Protein 4LSW (pdb70)

Secondary structure (DSSP, 8-state):
----EEEE-S---HHHHHHHHHHSEEEEGGG-S-HHHHHHHHGGG--EEEEETTT-B-HHHHHT-TT--EEEEESS--TTB-HHHHHHHT-EEE---STTHHHHHHHHHHHHHHHHTTHHHHHHHHHHTHHHHT-PPPP----TTSEEEEE--SHHHHHHHHHHHTTT-EEEEE-SS--TT-TTSEEESSHHHHHHT-SEEEE--SSPPPGGG-B-HHHHHHH-TT-EEEE-S-GGGB-HHHHHHHHHHTSS-EEEES--TTTTS--THHHH-TTEEE--S-TT--HHHHHHHHHHHHHHHHHHHHTPPPSSEEE---

Solvent-accessible surface area: 15545 Å² total; per-residue (Å²): 202,112,75,19,40,0,0,0,23,2,83,18,48,64,101,0,19,118,48,1,49,77,49,11,52,22,30,71,17,71,113,32,149,70,123,71,46,43,23,88,114,17,1,100,146,0,85,0,0,0,0,67,15,135,87,0,2,57,85,66,4,0,92,32,2,86,83,15,58,0,0,0,0,15,11,66,40,58,127,42,3,45,48,61,0,0,100,114,106,19,3,38,0,1,9,0,24,83,52,25,15,28,37,8,0,72,31,0,9,48,3,0,45,17,39,7,136,11,90,103,28,36,86,80,49,53,188,63,31,95,168,102,91,121,28,145,49,78,162,91,119,141,6,111,29,44,95,0,0,0,0,4,0,31,158,39,0,52,33,0,0,131,64,0,44,70,69,109,15,106,14,15,3,0,23,108,42,89,58,113,90,5,112,132,42,86,50,21,107,35,0,58,50,1,0,149,61,6,17,4,0,0,0,7,17,89,65,86,22,45,120,102,6,74,0,18,126,98,6,1,66,26,8,6,96,123,2,12,0,0,2,10,16,97,12,76,6,10,68,27,109,14,1,11,38,0,6,71,96,38,56,0,21,13,0,0,4,0,10,10,87,56,64,120,130,40,36,88,96,2,152,115,26,131,22,23,10,57,38,108,92,69,6,17,37,53,120,144,6,77,97,34,10,0,78,20,1,36,48,0,0,80,11,32,40,77,73,57,119,28,90,28,60,45,3,122,122,139

Nearest PDB structures (foldseek):
  4lsw-assembly1_A  TM=1.003E+00  e=2.405E-68  Ketogulonicigenium vulgare Y25
  5v6q-assembly2_C  TM=9.012E-01  e=2.333E-33  Sinorhizobium meliloti 1021
  3ddn-assembly1_A  TM=8.414E-01  e=1.172E-25  Mycobacterium tuberculosis
  3ddn-assembly1_B  TM=8.441E-01  e=1.464E-24  Mycobacterium tuberculosis
  7dkm-assembly1_A  TM=8.225E-01  e=1.143E-23  Homo sapiens

Sequence (318 aa):
MTKPEILQLGPYPAWDQEPLDAAFTVHRLFEADDRAAMLANVGDRIRAIATRGELGASRALIEACPNLELISVYGVGYDAVDLAACRERGIQVTNTPDVLTGDVADLGVAMMLAQSRGIIGAETWARSGKWAAEGLYPLKRRVFGRRAGVLGLGRIGFEVARRLAGFDMQISYSDIAPKSYAPDWTFVEDAVTLARDVDFLFVTLAASAATRHIVGRDVIEALGPEGMLINISRASNIDEEALIAALADGRLGSAALDVFEGEPNFDPRFRDLPNVLLQPHHASGTIETRKAMGQLLRDNLTAHFAGSPLLTPVVLEH

Foldseek 3Di:
DAAQEAEEEDDAPPVLVVVNVVRHNYHYCVPDPDNVVVLVVCLQRHQEYEYELVQAADLVSCVSNLNYAEYEYLADHRVRHPVVSCQVRQHWYFAQPDLQQLLLLVVLVVLVVCLQQVVVVVCCCVVVPVCVVPHDDDGGHDDAQFEEEEEACDSNSVSNVVVNVVSVYQYEYEDCDDDPVPPRHHYDDALLVRLLRGQEYEYDHADADDPRRAAALSNQLSVFLRHEYEYLYEANSHDVVSVLVCLVVSSHNAYEYQYAVPPPPHDCSLVVGPHYHYHPNCSSPDPSSSSSSSVLSVVQVVCVVVVHDGDGIDGGRD

Radius of gyration: 22.63 Å; Cα contacts (8 Å, |Δi|>4): 625; chains: 1; bounding box: 40×44×70 Å

Structure (mmCIF, N/CA/C/O backbone):
data_4LSW
#
_entry.id   4LSW
#
_cell.length_a   111.202
_cell.length_b   52.333
_cell.length_c   65.647
_cell.angle_alpha   90.00
_cell.angle_beta   107.46
_cell.angle_gamma   90.00
#
_symmetry.space_group_name_H-M   'C 1 2 1'
#
loop_
_entity.id
_entity.type
_entity.pdbx_description
1 polymer 'D-2-hydroxyacid dehydrogensase protein'
2 water water
#
loop_
_atom_site.group_PDB
_atom_site.id
_atom_site.type_symbol
_atom_site.label_atom_id
_atom_site.label_alt_id
_atom_site.label_comp_id
_atom_site.label_asym_id
_atom_site.label_entity_id
_atom_site.label_seq_id
_atom_site.pdbx_PDB_ins_code
_atom_site.Cartn_x
_atom_site.Cartn_y
_atom_site.Cartn_z
_atom_site.occupancy
_atom_site.B_iso_or_equiv
_atom_site.auth_seq_id
_atom_site.auth_comp_id
_atom_site.auth_asym_id
_atom_site.auth_atom_id
_atom_site.pdbx_PDB_model_num
ATOM 1 N N . MET A 1 1 ? 46.737 48.333 -21.824 1.00 6.89 1 MET A N 1
ATOM 2 C CA . MET A 1 1 ? 46.892 48.170 -20.380 1.00 7.26 1 MET A CA 1
ATOM 3 C C . MET A 1 1 ? 45.718 48.852 -19.691 1.00 8.67 1 MET A C 1
ATOM 4 O O . MET A 1 1 ? 45.025 49.652 -20.308 1.00 11.12 1 MET A O 1
ATOM 9 N N . THR A 1 2 ? 45.489 48.532 -18.424 1.00 11.65 2 THR A N 1
ATOM 10 C CA . THR A 1 2 ? 44.335 49.084 -17.711 1.00 12.23 2 THR A CA 1
ATOM 11 C C . THR A 1 2 ? 44.701 49.579 -16.330 1.00 13.16 2 THR A C 1
ATOM 12 O O . THR A 1 2 ? 45.472 48.945 -15.613 1.00 15.64 2 THR A O 1
ATOM 16 N N . LYS A 1 3 ? 44.132 50.722 -15.974 1.00 11.98 3 LYS A N 1
ATOM 17 C CA . LYS A 1 3 ? 44.105 51.186 -14.601 1.00 13.91 3 LYS A CA 1
ATOM 18 C C . LYS A 1 3 ? 42.625 51.407 -14.324 1.00 13.32 3 LYS A C 1
ATOM 19 O O . LYS A 1 3 ? 42.078 52.453 -14.696 1.00 14.08 3 LYS A O 1
ATOM 25 N N . PRO A 1 4 ? 41.970 50.411 -13.699 1.00 12.91 4 PRO A N 1
ATOM 26 C CA . PRO A 1 4 ? 40.515 50.438 -13.505 1.00 12.46 4 PRO A CA 1
ATOM 27 C C . PRO A 1 4 ? 40.043 51.738 -12.872 1.00 14.03 4 PRO A C 1
ATOM 28 O O . PRO A 1 4 ? 40.734 52.330 -12.037 1.00 13.82 4 PRO A O 1
ATOM 32 N N . GLU A 1 5 ? 38.883 52.204 -13.306 1.00 14.88 5 GLU A N 1
ATOM 33 C CA . GLU A 1 5 ? 38.424 53.501 -12.859 1.00 15.07 5 GLU A CA 1
ATOM 34 C C . GLU A 1 5 ? 37.524 53.356 -11.653 1.00 12.41 5 GLU A C 1
ATOM 35 O O . GLU A 1 5 ? 36.571 52.566 -11.644 1.00 14.13 5 GLU A O 1
ATOM 41 N N . ILE A 1 6 ? 37.878 54.098 -10.610 1.00 11.52 6 ILE A N 1
ATOM 42 C CA . ILE A 1 6 ? 37.147 54.044 -9.355 1.00 10.65 6 ILE A CA 1
ATOM 43 C C . ILE A 1 6 ? 36.756 55.445 -8.886 1.00 9.56 6 ILE A C 1
ATOM 44 O O . ILE A 1 6 ? 37.376 56.443 -9.263 1.00 9.58 6 ILE A O 1
ATOM 49 N N . LEU A 1 7 ? 35.698 55.514 -8.090 1.00 8.72 7 LEU A N 1
ATOM 50 C CA . LEU A 1 7 ? 35.217 56.780 -7.562 1.00 8.55 7 LEU A CA 1
ATOM 51 C C . LEU A 1 7 ? 35.454 56.799 -6.056 1.00 8.17 7 LEU A C 1
ATOM 52 O O . LEU A 1 7 ? 34.970 55.923 -5.333 1.00 10.72 7 LEU A O 1
ATOM 57 N N . GLN A 1 8 ? 36.222 57.779 -5.591 1.00 9.67 8 GLN A N 1
ATOM 58 C CA . GLN A 1 8 ? 36.568 57.878 -4.172 1.00 9.40 8 GLN A CA 1
ATOM 59 C C . GLN A 1 8 ? 35.756 59.002 -3.530 1.00 10.53 8 GLN A C 1
ATOM 60 O O . GLN A 1 8 ? 35.776 60.138 -4.002 1.00 10.47 8 GLN A O 1
ATOM 66 N N . LEU A 1 9 ? 35.030 58.686 -2.460 1.00 9.91 9 LEU A N 1
ATOM 67 C CA . LEU A 1 9 ? 34.057 59.639 -1.921 1.00 11.60 9 LEU A CA 1
ATOM 68 C C . LEU A 1 9 ? 34.598 60.572 -0.834 1.00 12.40 9 LEU A C 1
ATOM 69 O O . LEU A 1 9 ? 34.038 61.644 -0.616 1.00 12.51 9 LEU A O 1
ATOM 74 N N . GLY A 1 10 ? 35.672 60.163 -0.166 1.00 10.06 10 GLY A N 1
ATOM 75 C CA . GLY A 1 10 ? 36.305 60.987 0.849 1.00 14.20 10 GLY A CA 1
ATOM 76 C C . GLY A 1 10 ? 37.796 60.724 0.915 1.00 13.57 10 GLY A C 1
ATOM 77 O O . GLY A 1 10 ? 38.271 59.709 0.420 1.00 11.21 10 GLY A O 1
ATOM 78 N N . PRO A 1 11 ? 38.552 61.646 1.523 1.00 16.37 11 PRO A N 1
ATOM 79 C CA . PRO A 1 11 ? 40.012 61.491 1.602 1.00 15.94 11 PRO A CA 1
ATOM 80 C C . PRO A 1 11 ? 40.476 60.290 2.429 1.00 16.81 11 PRO A C 1
ATOM 81 O O . PRO A 1 11 ? 39.779 59.857 3.352 1.00 20.22 11 PRO A O 1
ATOM 85 N N . TYR A 1 12 ? 41.650 59.761 2.087 1.00 15.19 12 TYR A N 1
ATOM 86 C CA . TYR A 1 12 ? 42.332 58.742 2.876 1.00 12.40 12 TYR A CA 1
ATOM 87 C C . TYR A 1 12 ? 43.730 59.252 3.198 1.00 16.26 12 TYR A C 1
ATOM 88 O O . TYR A 1 12 ? 44.220 60.163 2.536 1.00 16.04 12 TYR A O 1
ATOM 97 N N . PRO A 1 13 ? 44.394 58.647 4.197 1.00 15.00 13 PRO A N 1
ATOM 98 C CA . PRO A 1 13 ? 45.788 59.023 4.470 1.00 16.46 13 PRO A CA 1
ATOM 99 C C . PRO A 1 13 ? 46.661 58.793 3.248 1.00 14.77 13 PRO A C 1
ATOM 100 O O . PRO A 1 13 ? 46.333 57.936 2.432 1.00 14.04 13 PRO A O 1
ATOM 104 N N . ALA A 1 14 ? 47.756 59.543 3.139 1.00 17.61 14 ALA A N 1
ATOM 105 C CA . ALA A 1 14 ? 48.667 59.428 2.005 1.00 16.99 14 ALA A CA 1
ATOM 106 C C . ALA A 1 14 ? 49.183 58.009 1.760 1.00 16.46 14 ALA A C 1
ATOM 107 O O . ALA A 1 14 ? 49.424 57.622 0.613 1.00 19.06 14 ALA A O 1
ATOM 109 N N . TRP A 1 15 ? 49.358 57.226 2.825 1.00 14.19 15 TRP A N 1
ATOM 110 C CA . TRP A 1 15 ? 49.897 55.878 2.668 1.00 15.74 15 TRP A CA 1
ATOM 111 C C . TRP A 1 15 ? 48.919 54.915 1.971 1.00 13.37 15 TRP A C 1
ATOM 112 O O . TRP A 1 15 ? 49.309 53.832 1.516 1.00 15.76 15 TRP A O 1
ATOM 123 N N . ASP A 1 16 ? 47.654 55.328 1.878 1.00 13.92 16 ASP A N 1
ATOM 124 C CA . ASP A 1 16 ? 46.674 54.619 1.062 1.00 12.85 16 ASP A CA 1
ATOM 125 C C . ASP A 1 16 ? 46.465 55.314 -0.277 1.00 11.57 16 ASP A C 1
ATOM 126 O O . ASP A 1 16 ? 46.319 54.658 -1.310 1.00 12.73 16 ASP A O 1
ATOM 131 N N . GLN A 1 17 ? 46.439 56.639 -0.244 1.00 13.24 17 GLN A N 1
ATOM 132 C CA . GLN A 1 17 ? 46.171 57.410 -1.454 1.00 14.26 17 GLN A CA 1
ATOM 133 C C . GLN A 1 17 ? 47.214 57.147 -2.538 1.00 16.03 17 GLN A C 1
ATOM 134 O O . GLN A 1 17 ? 46.874 56.919 -3.705 1.00 14.24 17 GLN A O 1
ATOM 140 N N . GLU A 1 18 ? 48.484 57.154 -2.154 1.00 13.21 18 GLU A N 1
ATOM 141 C CA . GLU A 1 18 ? 49.542 56.920 -3.130 1.00 14.74 18 GLU A CA 1
ATOM 142 C C . GLU A 1 18 ? 49.407 55.576 -3.861 1.00 12.49 18 GLU A C 1
ATOM 143 O O . GLU A 1 18 ? 49.408 55.554 -5.090 1.00 14.61 18 GLU A O 1
ATOM 149 N N . PRO A 1 19 ? 49.258 54.449 -3.127 1.00 11.00 19 PRO A N 1
ATOM 150 C CA . PRO A 1 19 ? 49.135 53.200 -3.897 1.00 11.41 19 PRO A CA 1
ATOM 151 C C . PRO A 1 19 ? 47.805 53.052 -4.634 1.00 13.81 19 PRO A C 1
ATOM 152 O O . PRO A 1 19 ? 47.735 52.343 -5.643 1.00 14.83 19 PRO A O 1
ATOM 156 N N . LEU A 1 20 ? 46.763 53.704 -4.136 1.00 11.76 20 LEU A N 1
ATOM 157 C CA . LEU A 1 20 ? 45.495 53.729 -4.861 1.00 12.67 20 LEU A CA 1
ATOM 158 C C . LEU A 1 20 ? 45.654 54.429 -6.208 1.00 12.01 20 LEU A C 1
ATOM 159 O O . LEU A 1 20 ? 45.216 53.911 -7.241 1.00 12.30 20 LEU A O 1
ATOM 164 N N . ASP A 1 21 ? 46.283 55.604 -6.192 1.00 12.59 21 ASP A N 1
ATOM 165 C CA . ASP A 1 21 ? 46.478 56.382 -7.416 1.00 14.55 21 ASP A CA 1
ATOM 166 C C . ASP A 1 21 ? 47.433 55.704 -8.385 1.00 15.31 21 ASP A C 1
ATOM 167 O O . ASP A 1 21 ? 47.341 55.908 -9.592 1.00 15.77 21 ASP A O 1
ATOM 172 N N . ALA A 1 22 ? 48.332 54.880 -7.856 1.00 14.58 22 ALA A N 1
ATOM 173 C CA . ALA A 1 22 ? 49.295 54.164 -8.695 1.00 14.89 22 ALA A CA 1
ATOM 174 C C . ALA A 1 22 ? 48.660 53.009 -9.468 1.00 17.41 22 ALA A C 1
ATOM 175 O O . ALA A 1 22 ? 49.082 52.687 -10.583 1.00 19.94 22 ALA A O 1
ATOM 177 N N . ALA A 1 23 ? 47.659 52.375 -8.865 1.00 13.43 23 ALA A N 1
ATOM 178 C CA . ALA A 1 23 ? 47.024 51.209 -9.467 1.00 13.84 23 ALA A CA 1
ATOM 179 C C . ALA A 1 23 ? 45.752 51.541 -10.241 1.00 16.35 23 ALA A C 1
ATOM 180 O O . ALA A 1 23 ? 45.386 50.816 -11.167 1.00 14.91 23 ALA A O 1
ATOM 182 N N . PHE A 1 24 ? 45.066 52.609 -9.849 1.00 13.17 24 PHE A N 1
ATOM 183 C CA . PHE A 1 24 ? 43.747 52.895 -10.405 1.00 13.21 24 PHE A CA 1
ATOM 184 C C . PHE A 1 24 ? 43.665 54.295 -10.972 1.00 12.50 24 PHE A C 1
ATOM 185 O O . PHE A 1 24 ? 44.490 55.140 -10.649 1.00 12.88 24 PHE A O 1
ATOM 193 N N . THR A 1 25 ? 42.663 54.529 -11.817 1.00 11.95 25 THR A N 1
ATOM 194 C CA . THR A 1 25 ? 42.313 55.879 -12.237 1.00 14.57 25 THR A CA 1
ATOM 195 C C . THR A 1 25 ? 41.267 56.359 -11.244 1.00 11.76 25 THR A C 1
ATOM 196 O O . THR A 1 25 ? 40.103 55.977 -11.335 1.00 12.70 25 THR A O 1
ATOM 200 N N . VAL A 1 26 ? 41.700 57.166 -10.281 1.00 10.57 26 VAL A N 1
ATOM 201 C CA . VAL A 1 26 ? 40.849 57.530 -9.152 1.00 9.99 26 VAL A CA 1
ATOM 202 C C . VAL A 1 26 ? 40.239 58.904 -9.345 1.00 11.25 26 VAL A C 1
ATOM 203 O O . VAL A 1 26 ? 40.947 59.916 -9.430 1.00 14.62 26 VAL A O 1
ATOM 207 N N . HIS A 1 27 ? 38.912 58.930 -9.391 1.00 10.41 27 HIS A N 1
ATOM 208 C CA . HIS A 1 27 ? 38.170 60.177 -9.466 1.00 12.53 27 HIS A CA 1
ATOM 209 C C . HIS A 1 27 ? 37.730 60.577 -8.062 1.00 11.59 27 HIS A C 1
ATOM 210 O O . HIS A 1 27 ? 37.004 59.838 -7.398 1.00 11.51 27 HIS A O 1
ATOM 217 N N . ARG A 1 28 ? 38.185 61.745 -7.618 1.00 11.69 28 ARG A N 1
ATOM 218 C CA . ARG A 1 28 ? 37.907 62.222 -6.267 1.00 12.22 28 ARG A CA 1
ATOM 219 C C . ARG A 1 28 ? 36.665 63.090 -6.259 1.00 12.46 28 ARG A C 1
ATOM 220 O O . ARG A 1 28 ? 36.737 64.277 -6.563 1.00 12.47 28 ARG A O 1
ATOM 228 N N . LEU A 1 29 ? 35.529 62.503 -5.903 1.00 10.91 29 LEU A N 1
ATOM 229 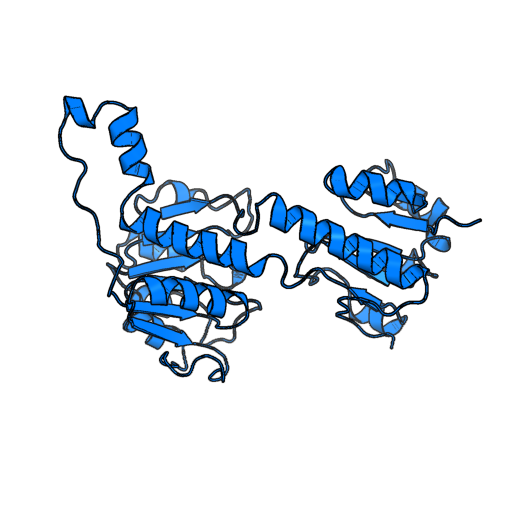C CA . LEU A 1 29 ? 34.274 63.236 -5.918 1.00 11.12 29 LEU A CA 1
ATOM 230 C C . LEU A 1 29 ? 34.311 64.369 -4.884 1.00 15.61 29 LEU A C 1
ATOM 231 O O . LEU A 1 29 ? 33.679 65.416 -5.064 1.00 15.99 29 LEU A O 1
ATOM 236 N N . PHE A 1 30 ? 35.095 64.167 -3.831 1.00 11.87 30 PHE A N 1
ATOM 237 C CA . PHE A 1 30 ? 35.190 65.129 -2.732 1.00 17.58 30 PHE A CA 1
ATOM 238 C C . PHE A 1 30 ? 36.073 66.333 -3.065 1.00 17.06 30 PHE A C 1
ATOM 239 O O . PHE A 1 30 ? 36.248 67.230 -2.235 1.00 19.86 30 PHE A O 1
ATOM 247 N N . GLU A 1 31 ? 36.636 66.348 -4.269 1.00 17.38 31 GLU A N 1
ATOM 248 C CA . GLU A 1 31 ? 37.438 67.478 -4.723 1.00 20.77 31 GLU A CA 1
ATOM 249 C C . GLU A 1 31 ? 36.783 68.176 -5.904 1.00 22.31 31 GLU A C 1
ATOM 250 O O . GLU A 1 31 ? 37.343 69.116 -6.465 1.00 23.98 31 GLU A O 1
ATOM 256 N N . ALA A 1 32 ? 35.603 67.704 -6.290 1.00 17.84 32 ALA A N 1
ATOM 257 C CA . ALA A 1 32 ? 34.917 68.238 -7.459 1.00 19.66 32 ALA A CA 1
ATOM 258 C C . ALA A 1 32 ? 34.190 69.541 -7.142 1.00 19.05 32 ALA A C 1
ATOM 259 O O . ALA A 1 32 ? 33.473 69.629 -6.149 1.00 19.83 32 ALA A O 1
ATOM 261 N N . ASP A 1 33 ? 34.367 70.539 -8.004 1.00 23.71 33 ASP A N 1
ATOM 262 C CA . ASP A 1 33 ? 33.665 71.806 -7.873 1.00 28.58 33 ASP A CA 1
ATOM 263 C C . ASP A 1 33 ? 32.171 71.597 -8.098 1.00 21.35 33 ASP A C 1
ATOM 264 O O . ASP A 1 33 ? 31.340 72.316 -7.546 1.00 23.79 33 ASP A O 1
ATOM 269 N N . ASP A 1 34 ? 31.838 70.611 -8.925 1.00 20.83 34 ASP A N 1
ATOM 270 C CA . ASP A 1 34 ? 30.455 70.368 -9.300 1.00 16.60 34 ASP A CA 1
ATOM 271 C C . ASP A 1 34 ? 30.205 68.874 -9.391 1.00 16.48 34 ASP A C 1
ATOM 272 O O . ASP A 1 34 ? 30.726 68.207 -10.287 1.00 16.63 34 ASP A O 1
ATOM 277 N N . ARG A 1 35 ? 29.403 68.364 -8.461 1.00 15.66 35 ARG A N 1
ATOM 278 C CA . ARG A 1 35 ? 29.154 66.933 -8.328 1.00 14.75 35 ARG A CA 1
ATOM 279 C C . ARG A 1 35 ? 28.567 66.325 -9.596 1.00 15.97 35 ARG A C 1
ATOM 280 O O . ARG A 1 35 ? 29.097 65.346 -10.127 1.00 14.30 35 ARG A O 1
ATOM 288 N N . ALA A 1 36 ? 27.475 66.914 -10.077 1.00 15.19 36 ALA A N 1
ATOM 289 C CA . ALA A 1 36 ? 26.787 66.410 -11.260 1.00 15.70 36 ALA A CA 1
ATOM 290 C C . ALA A 1 36 ? 27.701 66.377 -12.478 1.00 15.09 36 ALA A C 1
ATOM 291 O O . ALA A 1 36 ? 27.624 65.450 -13.286 1.00 16.48 36 ALA A O 1
ATOM 293 N N . ALA A 1 37 ? 28.561 67.380 -12.618 1.00 14.87 37 ALA A N 1
ATOM 294 C CA . ALA A 1 37 ? 29.466 67.421 -13.762 1.00 16.53 37 ALA A CA 1
ATOM 295 C C . ALA A 1 37 ? 30.429 66.241 -13.758 1.00 16.64 37 ALA A C 1
ATOM 296 O O . ALA A 1 37 ? 30.633 65.600 -14.792 1.00 15.95 37 ALA A O 1
ATOM 298 N N . MET A 1 38 ? 31.006 65.939 -12.597 1.00 13.35 38 MET A N 1
ATOM 299 C CA . MET A 1 38 ? 31.927 64.811 -12.517 1.00 11.22 38 MET A CA 1
ATOM 300 C C . MET A 1 38 ? 31.206 63.498 -12.783 1.00 11.50 38 MET A C 1
ATOM 301 O O . MET A 1 38 ? 31.712 62.655 -13.523 1.00 10.95 38 MET A O 1
ATOM 306 N N . LEU A 1 39 ? 30.020 63.336 -12.198 1.00 12.96 39 LEU A N 1
ATOM 307 C CA . LEU A 1 39 ? 29.243 62.122 -12.406 1.00 10.32 39 LEU A CA 1
ATOM 308 C C . LEU A 1 39 ? 28.827 61.958 -13.872 1.00 12.40 39 LEU A C 1
ATOM 309 O O . LEU A 1 39 ? 28.829 60.846 -14.399 1.00 12.64 39 LEU A O 1
ATOM 314 N N . ALA A 1 40 ? 28.474 63.055 -14.537 1.00 12.00 40 ALA A N 1
ATOM 315 C CA . ALA A 1 40 ? 28.158 62.977 -15.964 1.00 15.28 40 ALA A CA 1
ATOM 316 C C . ALA A 1 40 ? 29.387 62.541 -16.756 1.00 14.36 40 ALA A C 1
ATOM 317 O O . ALA A 1 40 ? 29.307 61.693 -17.652 1.00 15.03 40 ALA A O 1
ATOM 319 N N . ASN A 1 41 ? 30.530 63.125 -16.420 1.00 13.35 41 ASN A N 1
ATOM 320 C CA . ASN A 1 41 ? 31.765 62.821 -17.124 1.00 12.01 41 ASN A CA 1
ATOM 321 C C . ASN A 1 41 ? 32.244 61.386 -16.961 1.00 14.31 41 ASN A C 1
ATOM 322 O O . ASN A 1 41 ? 32.634 60.749 -17.934 1.00 16.96 41 ASN A O 1
ATOM 327 N N . VAL A 1 42 ? 32.232 60.880 -15.729 1.00 11.68 42 VAL A N 1
ATOM 328 C CA . VAL A 1 42 ? 32.899 59.608 -15.456 1.00 10.60 42 VAL A CA 1
ATOM 329 C C . VAL A 1 42 ? 32.004 58.502 -14.900 1.00 11.80 42 VAL A C 1
ATOM 330 O O . VAL A 1 42 ? 32.454 57.370 -14.756 1.00 11.47 42 VAL A O 1
ATOM 334 N N . GLY A 1 43 ? 30.754 58.823 -14.583 1.00 10.66 43 GLY A N 1
ATOM 335 C CA . GLY A 1 43 ? 29.839 57.845 -14.023 1.00 11.06 43 GLY A CA 1
ATOM 336 C C . GLY A 1 43 ? 29.810 56.504 -14.740 1.00 12.94 43 GLY A C 1
ATOM 337 O O . GLY A 1 43 ? 29.886 55.446 -14.102 1.00 13.01 43 GLY A O 1
ATOM 338 N N . ASP A 1 44 ? 29.724 56.542 -16.066 1.00 13.44 44 ASP A N 1
ATOM 339 C CA . ASP A 1 44 ? 29.681 55.325 -16.869 1.00 12.89 44 ASP A CA 1
ATOM 340 C C . ASP A 1 44 ? 30.931 54.474 -16.721 1.00 12.76 44 ASP A C 1
ATOM 341 O O . ASP A 1 44 ? 30.899 53.264 -16.954 1.00 16.99 44 ASP A O 1
ATOM 346 N N . ARG A 1 45 ? 32.037 55.118 -16.366 1.00 10.26 45 ARG A N 1
ATOM 347 C CA . ARG A 1 45 ? 33.315 54.424 -16.267 1.00 13.35 45 ARG A CA 1
ATOM 348 C C . ARG A 1 45 ? 33.550 53.725 -14.935 1.00 12.70 45 ARG A C 1
ATOM 349 O O . ARG A 1 45 ? 34.402 52.841 -14.843 1.00 14.71 45 ARG A O 1
ATOM 357 N N . ILE A 1 46 ? 32.805 54.126 -13.914 1.00 10.50 46 ILE A N 1
ATOM 358 C CA . ILE A 1 46 ? 33.094 53.682 -12.554 1.00 11.10 46 ILE A CA 1
ATOM 359 C C . ILE A 1 46 ? 32.767 52.208 -12.326 1.00 10.52 46 ILE A C 1
ATOM 360 O O . ILE A 1 46 ? 31.619 51.784 -12.440 1.00 12.25 46 ILE A O 1
ATOM 365 N N . ARG A 1 47 ? 33.794 51.435 -11.984 1.00 10.34 47 ARG A N 1
ATOM 366 C CA . ARG A 1 47 ? 33.613 50.017 -11.715 1.00 10.33 47 ARG A CA 1
ATOM 367 C C . ARG A 1 47 ? 33.637 49.736 -10.215 1.00 9.31 47 ARG A C 1
ATOM 368 O O . ARG A 1 47 ? 33.111 48.729 -9.768 1.00 10.53 47 ARG A O 1
ATOM 376 N N . ALA A 1 48 ? 34.247 50.629 -9.440 1.00 10.03 48 ALA A N 1
ATOM 377 C CA . ALA A 1 48 ? 34.216 50.483 -7.986 1.00 9.24 48 ALA A CA 1
ATOM 378 C C . ALA A 1 48 ? 34.169 51.838 -7.290 1.00 8.46 48 ALA A C 1
ATOM 379 O O . ALA A 1 48 ? 34.721 52.817 -7.790 1.00 9.09 48 ALA A O 1
ATOM 381 N N . ILE A 1 49 ? 33.504 51.872 -6.140 1.00 9.15 49 ILE A N 1
ATOM 382 C CA . ILE A 1 49 ? 33.509 53.043 -5.274 1.00 8.59 49 ILE A CA 1
ATOM 383 C C . ILE A 1 49 ? 34.358 52.711 -4.058 1.00 8.79 49 ILE A C 1
ATOM 384 O O . ILE A 1 49 ? 34.286 51.598 -3.520 1.00 10.76 49 ILE A O 1
ATOM 389 N N . ALA A 1 50 ? 35.201 53.659 -3.663 1.00 8.95 50 ALA A N 1
ATOM 390 C CA . ALA A 1 50 ? 35.957 53.556 -2.425 1.00 9.89 50 ALA A CA 1
ATOM 391 C C . ALA A 1 50 ? 35.376 54.595 -1.487 1.00 9.44 50 ALA A C 1
ATOM 392 O O . ALA A 1 50 ? 35.375 55.790 -1.783 1.00 10.06 50 ALA A O 1
ATOM 394 N N . THR A 1 51 ? 34.864 54.141 -0.352 1.00 9.06 51 THR A N 1
ATOM 395 C CA . THR A 1 51 ? 34.168 55.045 0.537 1.00 10.01 51 THR A CA 1
ATOM 396 C C . THR A 1 51 ? 34.607 54.818 1.976 1.00 12.03 51 THR A C 1
ATOM 397 O O . THR A 1 51 ? 35.606 54.129 2.247 1.00 10.70 51 THR A O 1
ATOM 401 N N . ARG A 1 52 ? 33.857 55.422 2.890 1.00 12.44 52 ARG A N 1
ATOM 402 C CA . ARG A 1 52 ? 34.087 55.283 4.317 1.00 19.88 52 ARG A CA 1
ATOM 403 C C . ARG A 1 52 ? 32.755 54.975 4.983 1.00 26.47 52 ARG A C 1
ATOM 404 O O . ARG A 1 52 ? 31.695 55.251 4.408 1.00 24.41 52 ARG A O 1
ATOM 412 N N . GLY A 1 53 ? 32.808 54.377 6.171 1.00 29.83 53 GLY A N 1
ATOM 413 C CA . GLY A 1 53 ? 31.605 54.015 6.899 1.00 29.95 53 GLY A CA 1
ATOM 414 C C . GLY A 1 53 ? 30.624 55.167 6.983 1.00 30.00 53 GLY A C 1
ATOM 415 O O . GLY A 1 53 ? 29.430 54.997 6.744 1.00 32.17 53 GLY A O 1
ATOM 416 N N . GLU A 1 54 ? 31.146 56.348 7.295 1.00 32.12 54 GLU A N 1
ATOM 417 C CA . GLU A 1 54 ? 30.344 57.561 7.404 1.00 31.68 54 GLU A CA 1
ATOM 418 C C . GLU A 1 54 ? 29.609 57.905 6.105 1.00 31.37 54 GLU A C 1
ATOM 419 O O . GLU A 1 54 ? 28.383 58.042 6.076 1.00 34.96 54 GLU A O 1
ATOM 425 N N . LEU A 1 55 ? 30.383 58.047 5.036 1.00 21.74 55 LEU A N 1
ATOM 426 C CA . LEU A 1 55 ? 29.897 58.561 3.757 1.00 20.62 55 LEU A CA 1
ATOM 427 C C . LEU A 1 55 ? 28.984 57.593 3.015 1.00 21.70 55 LEU A C 1
ATOM 428 O O . LEU A 1 55 ? 28.038 58.012 2.345 1.00 24.83 55 LEU A O 1
ATOM 433 N N . GLY A 1 56 ? 29.294 56.305 3.105 1.00 17.08 56 GLY A N 1
ATOM 434 C CA . GLY A 1 56 ? 28.467 55.285 2.481 1.00 16.66 56 GLY A CA 1
ATOM 435 C C . GLY A 1 56 ? 28.396 55.429 0.975 1.00 15.87 56 GLY A C 1
ATOM 436 O O . GLY A 1 56 ? 29.394 55.740 0.331 1.00 15.59 56 GLY A O 1
ATOM 437 N N . ALA A 1 57 ? 27.209 55.205 0.421 1.00 12.61 57 ALA A N 1
ATOM 438 C CA . ALA A 1 57 ? 26.972 55.321 -1.012 1.00 13.28 57 ALA A CA 1
ATOM 439 C C . ALA A 1 57 ? 25.471 55.298 -1.232 1.00 15.30 57 ALA A C 1
ATOM 440 O O . ALA A 1 57 ? 24.822 54.291 -0.965 1.00 14.99 57 ALA A O 1
ATOM 442 N N . SER A 1 58 ? 24.915 56.409 -1.705 1.00 12.47 58 SER A N 1
ATOM 443 C CA . SER A 1 58 ? 23.466 56.519 -1.848 1.00 12.84 58 SER A CA 1
ATOM 444 C C . SER A 1 58 ? 22.948 55.824 -3.096 1.00 13.11 58 SER A C 1
ATOM 445 O O . SER A 1 58 ? 23.711 55.527 -4.023 1.00 12.41 58 SER A O 1
ATOM 448 N N . ARG A 1 59 ? 21.641 55.576 -3.117 1.00 13.31 59 ARG A N 1
ATOM 449 C CA . ARG A 1 59 ? 20.985 55.041 -4.303 1.00 14.21 59 ARG A CA 1
ATOM 450 C C . ARG A 1 59 ? 21.240 55.910 -5.533 1.00 15.16 59 ARG A C 1
ATOM 451 O O . ARG A 1 59 ? 21.527 55.399 -6.604 1.00 13.95 59 ARG A O 1
ATOM 459 N N . ALA A 1 60 ? 21.149 57.227 -5.374 1.00 15.58 60 ALA A N 1
ATOM 460 C CA . ALA A 1 60 ? 21.330 58.119 -6.514 1.00 16.04 60 ALA A CA 1
ATOM 461 C C . ALA A 1 60 ? 22.755 58.017 -7.055 1.00 14.54 60 ALA A C 1
ATOM 462 O O . ALA A 1 60 ? 22.971 58.044 -8.264 1.00 14.17 60 ALA A O 1
ATOM 464 N N . LEU A 1 61 ? 23.727 57.893 -6.157 1.00 12.46 61 LEU A N 1
ATOM 465 C CA . LEU A 1 61 ? 25.110 57.739 -6.585 1.00 10.88 61 LEU A CA 1
ATOM 466 C C . LEU A 1 61 ? 25.307 56.419 -7.330 1.00 11.42 61 LEU A C 1
ATOM 467 O O . LEU A 1 61 ? 25.950 56.366 -8.382 1.00 12.52 61 LEU A O 1
ATOM 472 N N . ILE A 1 62 ? 24.749 55.352 -6.774 1.00 10.87 62 ILE A N 1
ATOM 473 C CA . ILE A 1 62 ? 24.790 54.042 -7.409 1.00 12.62 62 ILE A CA 1
ATOM 474 C C . ILE A 1 62 ? 24.141 54.086 -8.796 1.00 12.26 62 ILE A C 1
ATOM 475 O O . ILE A 1 62 ? 24.670 53.513 -9.750 1.00 13.20 62 ILE A O 1
ATOM 480 N N . GLU A 1 63 ? 23.022 54.793 -8.913 1.00 12.39 63 GLU A N 1
ATOM 481 C CA . GLU A 1 63 ? 22.334 54.938 -10.197 1.00 16.39 63 GLU A CA 1
ATOM 482 C C . GLU A 1 63 ? 23.184 55.692 -11.218 1.00 13.99 63 GLU A C 1
ATOM 483 O O . GLU A 1 63 ? 23.080 55.457 -12.427 1.00 15.45 63 GLU A O 1
ATOM 489 N N . ALA A 1 64 ? 24.024 56.599 -10.728 1.00 11.94 64 ALA A N 1
ATOM 490 C CA . ALA A 1 64 ? 24.875 57.397 -11.603 1.00 11.68 64 ALA A CA 1
ATOM 491 C C . ALA A 1 64 ? 26.076 56.592 -12.081 1.00 12.17 64 ALA A C 1
ATOM 492 O O . ALA A 1 64 ? 26.825 57.041 -12.953 1.00 13.33 64 ALA A O 1
ATOM 494 N N . CYS A 1 65 ? 26.266 55.409 -11.496 1.00 11.73 65 CYS A N 1
ATOM 495 C CA . CYS A 1 65 ? 27.366 54.528 -11.869 1.00 10.92 65 CYS A CA 1
ATOM 496 C C . CYS A 1 65 ? 26.809 53.196 -12.372 1.00 13.28 65 CYS A C 1
ATOM 497 O O . CYS A 1 65 ? 26.879 52.184 -11.680 1.00 12.22 65 CYS A O 1
ATOM 500 N N . PRO A 1 66 ? 26.271 53.188 -13.600 1.00 13.71 66 PRO A N 1
ATOM 501 C CA . PRO A 1 66 ? 25.506 52.033 -14.085 1.00 15.22 66 PRO A CA 1
ATOM 502 C C . PRO A 1 66 ? 26.331 50.765 -14.269 1.00 15.99 66 PRO A C 1
ATOM 503 O O . PRO A 1 66 ? 25.751 49.680 -14.365 1.00 15.92 66 PRO A O 1
ATOM 507 N N . ASN A 1 67 ? 27.652 50.897 -14.319 1.00 12.47 67 ASN A N 1
ATOM 508 C CA . ASN A 1 67 ? 28.528 49.757 -14.500 1.00 12.86 67 ASN A CA 1
ATOM 509 C C . ASN A 1 67 ? 29.301 49.420 -13.228 1.00 13.15 67 ASN A C 1
ATOM 510 O O . ASN A 1 67 ? 30.270 48.669 -13.258 1.00 13.08 67 ASN A O 1
ATOM 515 N N . LEU A 1 68 ? 28.832 49.967 -12.108 1.00 12.15 68 LEU A N 1
ATOM 516 C CA . LEU A 1 68 ? 29.404 49.670 -10.789 1.00 12.11 68 LEU A CA 1
ATOM 517 C C . LEU A 1 68 ? 29.402 48.173 -10.449 1.00 11.17 68 LEU A C 1
ATOM 518 O O . LEU A 1 68 ? 28.399 47.478 -10.647 1.00 13.16 68 LEU A O 1
ATOM 523 N N . GLU A 1 69 ? 30.524 47.695 -9.912 1.00 12.95 69 GLU A N 1
ATOM 524 C CA . GLU A 1 69 ? 30.683 46.282 -9.567 1.00 12.44 69 GLU A CA 1
ATOM 525 C C . GLU A 1 69 ? 30.842 46.068 -8.065 1.00 12.78 69 GLU A C 1
ATOM 526 O O . GLU A 1 69 ? 30.415 45.042 -7.509 1.00 12.53 69 GLU A O 1
ATOM 532 N N . LEU A 1 70 ? 31.452 47.046 -7.408 1.00 11.23 70 LEU A N 1
ATOM 533 C CA . LEU A 1 70 ? 31.935 46.852 -6.050 1.00 9.45 70 LEU A CA 1
ATOM 534 C C . LEU A 1 70 ? 31.993 48.162 -5.301 1.00 8.73 70 LEU A C 1
ATOM 535 O O . LEU A 1 70 ? 32.405 49.183 -5.847 1.00 10.10 70 LEU A O 1
ATOM 540 N N . ILE A 1 71 ? 31.565 48.132 -4.045 1.00 8.14 71 ILE A N 1
ATOM 541 C CA . ILE A 1 71 ? 31.777 49.259 -3.150 1.00 8.17 71 ILE A CA 1
ATOM 542 C C . ILE A 1 71 ? 32.626 48.750 -2.000 1.00 9.53 71 ILE A C 1
ATOM 543 O O . ILE A 1 71 ? 32.221 47.832 -1.287 1.00 9.28 71 ILE A O 1
ATOM 548 N N . SER A 1 72 ? 33.812 49.329 -1.850 1.00 9.50 72 SER A N 1
ATOM 549 C CA . SER A 1 72 ? 34.731 48.952 -0.791 1.00 8.40 72 SER A CA 1
ATOM 550 C C . SER A 1 72 ? 34.770 50.053 0.258 1.00 8.85 72 SER A C 1
ATOM 551 O O . SER A 1 72 ? 35.026 51.223 -0.052 1.00 8.74 72 SER A O 1
ATOM 554 N N . VAL A 1 73 ? 34.480 49.662 1.497 1.00 10.31 73 VAL A N 1
ATOM 555 C CA . VAL A 1 73 ? 34.382 50.600 2.605 1.00 9.66 73 VAL A CA 1
ATOM 556 C C . VAL A 1 73 ? 35.625 50.548 3.490 1.00 9.65 73 VAL A C 1
ATOM 557 O O . VAL A 1 73 ? 36.088 49.464 3.870 1.00 10.92 73 VAL A O 1
ATOM 561 N N . TYR A 1 74 ? 36.160 51.727 3.798 1.00 11.86 74 TYR A N 1
ATOM 562 C CA . TYR A 1 74 ? 37.224 51.886 4.788 1.00 10.86 74 TYR A CA 1
ATOM 563 C C . TYR A 1 74 ? 36.552 51.988 6.157 1.00 12.39 74 TYR A C 1
ATOM 564 O O . TYR A 1 74 ? 35.860 52.966 6.438 1.00 15.31 74 TYR A O 1
ATOM 573 N N . GLY A 1 75 ? 36.737 50.965 6.987 1.00 12.95 75 GLY A N 1
ATOM 574 C CA . GLY A 1 75 ? 36.092 50.914 8.292 1.00 12.49 75 GLY A CA 1
ATOM 575 C C . GLY A 1 75 ? 35.205 49.692 8.463 1.00 13.17 75 GLY A C 1
ATOM 576 O O . GLY A 1 75 ? 34.963 48.946 7.504 1.00 13.28 75 GLY A O 1
ATOM 577 N N . VAL A 1 76 ? 34.717 49.477 9.687 1.00 16.77 76 VAL A N 1
ATOM 578 C CA . VAL A 1 76 ? 33.865 48.326 9.995 1.00 17.89 76 VAL A CA 1
ATOM 579 C C . VAL A 1 76 ? 32.412 48.514 9.555 1.00 19.98 76 VAL A C 1
ATOM 580 O O . VAL A 1 76 ? 31.830 47.651 8.887 1.00 18.47 76 VAL A O 1
ATOM 584 N N . GLY A 1 77 ? 31.820 49.630 9.959 1.00 21.15 77 GLY A N 1
ATOM 585 C CA . GLY A 1 77 ? 30.422 49.887 9.673 1.00 17.49 77 GLY A CA 1
ATOM 586 C C . GLY A 1 77 ? 30.228 50.273 8.224 1.00 20.11 77 GLY A C 1
ATOM 587 O O . GLY A 1 77 ? 31.132 50.818 7.591 1.00 19.58 77 GLY A O 1
ATOM 588 N N . TYR A 1 78 ? 29.042 49.987 7.702 1.00 20.04 78 TYR A N 1
ATOM 589 C CA . TYR A 1 78 ? 28.707 50.326 6.327 1.00 19.46 78 TYR A CA 1
ATOM 590 C C . TYR A 1 78 ? 27.222 50.659 6.211 1.00 19.97 78 TYR A C 1
ATOM 591 O O . TYR A 1 78 ? 26.599 50.471 5.167 1.00 18.72 78 TYR A O 1
ATOM 600 N N . ASP A 1 79 ? 26.683 51.167 7.315 1.00 26.14 79 ASP A N 1
ATOM 601 C CA . ASP A 1 79 ? 25.287 51.575 7.442 1.00 29.12 79 ASP A CA 1
ATOM 602 C C . ASP A 1 79 ? 24.804 52.476 6.307 1.00 25.55 79 ASP A C 1
ATOM 603 O O . ASP A 1 79 ? 23.676 52.348 5.827 1.00 21.82 79 ASP A O 1
ATOM 608 N N . ALA A 1 80 ? 25.665 53.396 5.886 1.00 20.86 80 ALA A N 1
ATOM 609 C CA . ALA A 1 80 ? 25.270 54.429 4.939 1.00 20.61 80 ALA A CA 1
ATOM 610 C C . ALA A 1 80 ? 25.395 53.991 3.481 1.00 13.83 80 ALA A C 1
ATOM 611 O O . ALA A 1 80 ? 25.096 54.769 2.563 1.00 17.09 80 ALA A O 1
ATOM 613 N N . VAL A 1 81 ? 25.849 52.761 3.260 1.00 12.68 81 VAL A N 1
ATOM 614 C CA . VAL A 1 81 ? 25.776 52.190 1.924 1.00 12.97 81 VAL A CA 1
ATOM 615 C C . VAL A 1 81 ? 24.348 51.678 1.745 1.00 14.76 81 VAL A C 1
ATOM 616 O O . VAL A 1 81 ? 23.814 50.997 2.629 1.00 14.90 81 VAL A O 1
ATOM 620 N N . ASP A 1 82 ? 23.719 52.018 0.621 1.00 12.87 82 ASP A N 1
ATOM 621 C CA . ASP A 1 82 ? 22.350 51.577 0.359 1.00 13.69 82 ASP A CA 1
ATOM 622 C C . ASP A 1 82 ? 22.374 50.126 -0.102 1.00 14.43 82 ASP A C 1
ATOM 623 O O . ASP A 1 82 ? 22.586 49.841 -1.276 1.00 13.04 82 ASP A O 1
ATOM 628 N N . LEU A 1 83 ? 22.159 49.211 0.837 1.00 15.06 83 LEU A N 1
ATOM 629 C CA . LEU A 1 83 ? 22.288 47.790 0.547 1.00 15.64 83 LEU A CA 1
ATOM 630 C C . LEU A 1 83 ? 21.215 47.276 -0.405 1.00 16.26 83 LEU A C 1
ATOM 631 O O . LEU A 1 83 ? 21.487 46.403 -1.225 1.00 16.70 83 LEU A O 1
ATOM 636 N N . ALA A 1 84 ? 20.002 47.811 -0.294 1.00 18.58 84 ALA A N 1
ATOM 637 C CA . ALA A 1 84 ? 18.916 47.411 -1.184 1.00 18.81 84 ALA A CA 1
ATOM 638 C C . ALA A 1 84 ? 19.256 47.744 -2.638 1.00 20.17 84 ALA A C 1
ATOM 639 O O . ALA A 1 84 ? 19.006 46.950 -3.548 1.00 20.97 84 ALA A O 1
ATOM 641 N N . ALA A 1 85 ? 19.829 48.926 -2.849 1.00 15.17 85 ALA A N 1
ATOM 642 C CA . ALA A 1 85 ? 20.254 49.336 -4.178 1.00 16.02 85 ALA A CA 1
ATOM 643 C C . ALA A 1 85 ? 21.346 48.400 -4.685 1.00 15.11 85 ALA A C 1
ATOM 644 O O . ALA A 1 85 ? 21.364 48.029 -5.853 1.00 18.85 85 ALA A O 1
ATOM 646 N N . CYS A 1 86 ? 22.253 48.016 -3.796 1.00 14.05 86 CYS A N 1
ATOM 647 C CA . CYS A 1 86 ? 23.320 47.104 -4.171 1.00 12.23 86 CYS A CA 1
ATOM 648 C C . CYS A 1 86 ? 22.773 45.745 -4.588 1.00 14.63 86 CYS A C 1
ATOM 649 O O . CYS A 1 86 ? 23.132 45.227 -5.639 1.00 16.17 86 CYS A O 1
ATOM 652 N N . ARG A 1 87 ? 21.900 45.178 -3.763 1.00 17.61 87 ARG A N 1
ATOM 653 C CA . ARG A 1 87 ? 21.382 43.845 -4.035 1.00 19.09 87 ARG A CA 1
ATOM 654 C C . ARG A 1 87 ? 20.493 43.791 -5.273 1.00 19.29 87 ARG A C 1
ATOM 655 O O . ARG A 1 87 ? 20.451 42.771 -5.960 1.00 22.33 87 ARG A O 1
ATOM 663 N N . GLU A 1 88 ? 19.792 44.886 -5.560 1.00 19.26 88 GLU A N 1
ATOM 664 C CA . GLU A 1 88 ? 19.012 44.988 -6.792 1.00 20.72 88 GLU A CA 1
ATOM 665 C C . GLU A 1 88 ? 19.912 44.851 -8.010 1.00 22.91 88 GLU A C 1
ATOM 666 O O . GLU A 1 88 ? 19.496 44.325 -9.042 1.00 26.25 88 GLU A O 1
ATOM 672 N N . ARG A 1 89 ? 21.147 45.334 -7.883 1.00 22.30 89 ARG A N 1
ATOM 673 C CA . ARG A 1 89 ? 22.033 45.511 -9.033 1.00 21.01 89 ARG A CA 1
ATOM 674 C C . ARG A 1 89 ? 23.185 44.521 -9.136 1.00 20.33 89 ARG A C 1
ATOM 675 O O . ARG A 1 89 ? 23.955 44.559 -10.094 1.00 23.45 89 ARG A O 1
ATOM 683 N N . GLY A 1 90 ? 23.308 43.635 -8.154 1.00 17.76 90 GLY A N 1
ATOM 684 C CA . GLY A 1 90 ? 24.399 42.685 -8.159 1.00 16.81 90 GLY A CA 1
ATOM 685 C C . GLY A 1 90 ? 25.699 43.320 -7.709 1.00 13.27 90 GLY A C 1
ATOM 686 O O . GLY A 1 90 ? 26.772 42.786 -7.954 1.00 14.58 90 GLY A O 1
ATOM 687 N N . ILE A 1 91 ? 25.600 44.461 -7.036 1.00 13.87 91 ILE A N 1
ATOM 688 C CA . ILE A 1 91 ? 26.792 45.135 -6.534 1.00 12.83 91 ILE A CA 1
ATOM 689 C C . ILE A 1 91 ? 27.246 44.490 -5.223 1.00 11.90 91 ILE A C 1
ATOM 690 O O . ILE A 1 91 ? 26.439 44.282 -4.314 1.00 12.64 91 ILE A O 1
ATOM 695 N N . GLN A 1 92 ? 28.536 44.176 -5.144 1.00 11.90 92 GLN A N 1
ATOM 696 C CA . GLN A 1 92 ? 29.124 43.586 -3.950 1.00 13.94 92 GLN A CA 1
ATOM 697 C C . GLN A 1 92 ? 29.721 44.670 -3.051 1.00 12.15 92 GLN A C 1
ATOM 698 O O . GLN A 1 92 ? 30.051 45.755 -3.519 1.00 10.79 92 GLN A O 1
ATOM 704 N N . VAL A 1 93 ? 29.837 44.376 -1.756 1.00 10.41 93 VAL A N 1
ATOM 705 C CA . VAL A 1 93 ? 30.347 45.346 -0.787 1.00 9.33 93 VAL A CA 1
ATOM 706 C C . VAL A 1 93 ? 31.388 44.677 0.115 1.00 11.87 93 VAL A C 1
ATOM 707 O O . VAL A 1 93 ? 31.209 43.525 0.495 1.00 12.37 93 VAL A O 1
ATOM 711 N N . THR A 1 94 ? 32.479 45.383 0.422 1.00 9.15 94 THR A N 1
ATOM 712 C CA . THR A 1 94 ? 33.472 44.893 1.388 1.00 10.09 94 THR A CA 1
ATOM 713 C C . THR A 1 94 ? 33.684 45.935 2.484 1.00 10.39 94 THR A C 1
ATOM 714 O O . THR A 1 94 ? 33.423 47.120 2.278 1.00 10.36 94 THR A O 1
ATOM 718 N N . ASN A 1 95 ? 34.158 45.493 3.647 1.00 12.09 95 ASN A N 1
ATOM 719 C CA . ASN A 1 95 ? 34.550 46.424 4.705 1.00 10.79 95 ASN A CA 1
ATOM 720 C C . ASN A 1 95 ? 35.954 46.088 5.209 1.00 11.53 95 ASN A C 1
ATOM 721 O O . ASN A 1 95 ? 36.688 45.335 4.552 1.00 11.51 95 ASN A O 1
ATOM 726 N N . THR A 1 96 ? 36.340 46.646 6.358 1.00 11.59 96 THR A N 1
ATOM 727 C CA . THR A 1 96 ? 37.651 46.326 6.945 1.00 12.20 96 THR A CA 1
ATOM 728 C C . THR A 1 96 ? 37.548 45.904 8.415 1.00 13.97 96 THR A C 1
ATOM 729 O O . THR A 1 96 ? 37.859 46.692 9.312 1.00 14.42 96 THR A O 1
ATOM 733 N N . PRO A 1 97 ? 37.121 44.658 8.654 1.00 13.52 97 PRO A N 1
ATOM 734 C CA . PRO A 1 97 ? 36.904 44.137 10.008 1.00 17.07 97 PRO A CA 1
ATOM 735 C C . PRO A 1 97 ? 38.168 43.569 10.637 1.00 18.90 97 PRO A C 1
ATOM 736 O O . PRO A 1 97 ? 39.163 43.356 9.938 1.00 17.19 97 PRO A O 1
ATOM 740 N N . ASP A 1 98 ? 38.104 43.345 11.950 1.00 13.73 98 ASP A N 1
ATOM 741 C CA . ASP A 1 98 ? 39.103 42.585 12.718 1.00 16.68 98 ASP A CA 1
ATOM 742 C C . ASP A 1 98 ? 40.406 43.325 13.011 1.00 16.23 98 ASP A C 1
ATOM 743 O O . ASP A 1 98 ? 40.974 43.193 14.103 1.00 18.28 98 ASP A O 1
ATOM 748 N N . VAL A 1 99 ? 40.881 44.104 12.052 1.00 14.45 99 VAL A N 1
ATOM 749 C CA . VAL A 1 99 ? 42.179 44.741 12.218 1.00 13.77 99 VAL A CA 1
ATOM 750 C C . VAL A 1 99 ? 42.234 45.816 13.307 1.00 12.23 99 VAL A C 1
ATOM 751 O O . VAL A 1 99 ? 43.326 46.214 13.711 1.00 12.76 99 VAL A O 1
ATOM 755 N N . LEU A 1 100 ? 41.077 46.269 13.796 1.00 11.18 100 LEU A N 1
ATOM 756 C CA . LEU A 1 100 ? 41.032 47.323 14.812 1.00 10.38 100 LEU A CA 1
ATOM 757 C C . LEU A 1 100 ? 40.716 46.828 16.232 1.00 7.02 100 LEU A C 1
ATOM 758 O O . LEU A 1 100 ? 40.726 47.609 17.190 1.00 8.23 100 LEU A O 1
ATOM 763 N N . THR A 1 101 ? 40.388 45.544 16.329 1.00 7.45 101 THR A N 1
ATOM 764 C CA . THR A 1 101 ? 39.797 44.982 17.546 1.00 9.12 101 THR A CA 1
ATOM 765 C C . THR A 1 101 ? 40.689 45.155 18.777 1.00 6.54 101 THR A C 1
ATOM 766 O O . THR A 1 101 ? 40.246 45.647 19.815 1.00 7.52 101 THR A O 1
ATOM 770 N N . GLY A 1 102 ? 41.959 44.790 18.641 1.00 7.14 102 GLY A N 1
ATOM 771 C CA . GLY A 1 102 ? 42.872 44.809 19.772 1.00 7.42 102 GLY A CA 1
ATOM 772 C C . GLY A 1 102 ? 43.147 46.211 20.272 1.00 6.62 102 GLY A C 1
ATOM 773 O O . GLY A 1 102 ? 43.195 46.437 21.475 1.00 6.50 102 GLY A O 1
ATOM 774 N N . ASP A 1 103 ? 43.311 47.160 19.359 1.00 5.28 103 ASP A N 1
ATOM 775 C CA . ASP A 1 103 ? 43.594 48.527 19.767 1.00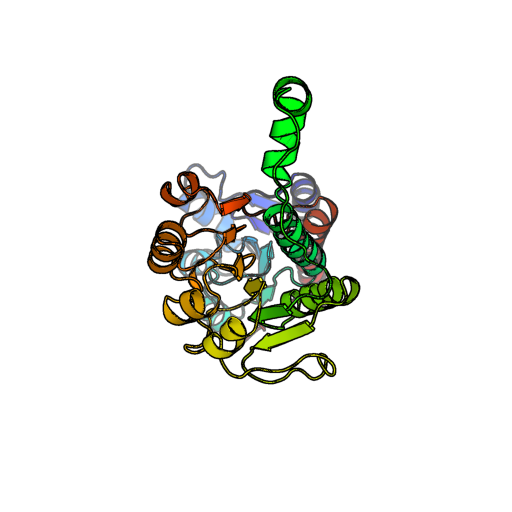 5.44 103 ASP A CA 1
ATOM 776 C C . ASP A 1 103 ? 42.383 49.183 20.433 1.00 5.18 103 ASP A C 1
ATOM 777 O O . ASP A 1 103 ? 42.534 49.936 21.386 1.00 6.13 103 ASP A O 1
ATOM 782 N N . VAL A 1 104 ? 41.182 48.846 19.969 1.00 6.33 104 VAL A N 1
ATOM 783 C CA . VAL A 1 104 ? 39.985 49.380 20.603 1.00 6.83 104 VAL A CA 1
ATOM 784 C C . VAL A 1 104 ? 39.882 48.850 22.032 1.00 5.57 104 VAL A C 1
ATOM 785 O O . VAL A 1 104 ? 39.654 49.607 22.973 1.00 6.83 104 VAL A O 1
ATOM 789 N N . ALA A 1 105 ? 40.119 47.553 22.193 1.00 6.75 105 ALA A N 1
ATOM 790 C CA . ALA A 1 105 ? 40.065 46.945 23.517 1.00 6.87 105 ALA A CA 1
ATOM 791 C C . ALA A 1 105 ? 41.139 47.541 24.431 1.00 5.24 105 ALA A C 1
ATOM 792 O O . ALA A 1 105 ? 40.869 47.831 25.605 1.00 5.40 105 ALA A O 1
ATOM 794 N N . ASP A 1 106 ? 42.344 47.735 23.896 1.00 5.04 106 ASP A N 1
ATOM 795 C CA . ASP A 1 106 ? 43.406 48.387 24.655 1.00 5.48 106 ASP A CA 1
ATOM 796 C C . ASP A 1 106 ? 42.965 49.745 25.195 1.00 4.98 106 ASP A C 1
ATOM 797 O O . ASP A 1 106 ? 43.182 50.037 26.367 1.00 6.49 106 ASP A O 1
ATOM 802 N N . LEU A 1 107 ? 42.351 50.584 24.356 1.00 5.02 107 LEU A N 1
ATOM 803 C CA . LEU A 1 107 ? 42.000 51.921 24.825 1.00 4.56 107 LEU A CA 1
ATOM 804 C C . LEU A 1 107 ? 40.909 51.856 25.890 1.00 4.42 107 LEU A C 1
ATOM 805 O O . LEU A 1 107 ? 40.972 52.564 26.879 1.00 5.92 107 LEU A O 1
ATOM 810 N N . GLY A 1 108 ? 39.931 50.972 25.703 1.00 5.11 108 GLY A N 1
ATOM 811 C CA . GLY A 1 108 ? 38.877 50.820 26.698 1.00 6.43 108 GLY A CA 1
ATOM 812 C C . GLY A 1 108 ? 39.425 50.502 28.084 1.00 5.09 108 GLY A C 1
ATOM 813 O O . GLY A 1 108 ? 39.070 51.134 29.077 1.00 6.51 108 GLY A O 1
ATOM 814 N N . VAL A 1 109 ? 40.319 49.521 28.143 1.00 4.88 109 VAL A N 1
ATOM 815 C CA . VAL A 1 109 ? 40.913 49.136 29.413 1.00 4.79 109 VAL A CA 1
ATOM 816 C C . VAL A 1 109 ? 41.796 50.253 29.981 1.00 5.71 109 VAL A C 1
ATOM 817 O O . VAL A 1 109 ? 41.769 50.536 31.178 1.00 6.26 109 VAL A O 1
ATOM 821 N N . ALA A 1 110 ? 42.555 50.907 29.105 1.00 4.39 110 ALA A N 1
ATOM 822 C CA . ALA A 1 110 ? 43.391 52.032 29.510 1.00 5.02 110 ALA A CA 1
ATOM 823 C C . ALA A 1 110 ? 42.563 53.155 30.115 1.00 5.76 110 ALA A C 1
ATOM 824 O O . ALA A 1 110 ? 42.977 53.789 31.080 1.00 6.16 110 ALA A O 1
ATOM 826 N N . MET A 1 111 ? 41.398 53.395 29.527 1.00 6.56 111 MET A N 1
ATOM 827 C CA . MET A 1 111 ? 40.486 54.422 30.007 1.00 5.55 111 MET A CA 1
ATOM 828 C C . MET A 1 111 ? 39.939 54.119 31.398 1.00 5.63 111 MET A C 1
ATOM 829 O O . MET A 1 111 ? 39.861 55.003 32.246 1.00 6.13 111 MET A O 1
ATOM 834 N N . MET A 1 112 ? 39.542 52.872 31.630 1.00 5.51 112 MET A N 1
ATOM 835 C CA . MET A 1 112 ? 39.108 52.455 32.959 1.00 6.62 112 MET A CA 1
ATOM 836 C C . MET A 1 112 ? 40.199 52.727 33.991 1.00 5.63 112 MET A C 1
ATOM 837 O O . MET A 1 112 ? 39.942 53.316 35.041 1.00 6.93 112 MET A O 1
ATOM 842 N N . LEU A 1 113 ? 41.428 52.325 33.667 1.00 5.61 113 LEU A N 1
ATOM 843 C CA . LEU A 1 113 ? 42.540 52.516 34.584 1.00 6.32 113 LEU A CA 1
ATOM 844 C C . LEU A 1 113 ? 42.809 53.995 34.832 1.00 5.07 113 LEU A C 1
ATOM 845 O O . LEU A 1 113 ? 43.000 54.414 35.971 1.00 7.40 113 LEU A O 1
ATOM 850 N N . ALA A 1 114 ? 42.825 54.780 33.760 1.00 4.99 114 ALA A N 1
ATOM 851 C CA . ALA A 1 114 ? 43.102 56.209 33.872 1.00 7.06 114 ALA A CA 1
ATOM 852 C C . ALA A 1 114 ? 42.067 56.943 34.722 1.00 5.92 114 ALA A C 1
ATOM 853 O O . ALA A 1 114 ? 42.424 57.793 35.528 1.00 9.87 114 ALA A O 1
ATOM 855 N N . GLN A 1 115 ? 40.789 56.609 34.549 1.00 6.59 115 GLN A N 1
ATOM 856 C CA . GLN A 1 115 ? 39.746 57.250 35.331 1.00 8.00 115 GLN A CA 1
ATOM 857 C C . GLN A 1 115 ? 39.775 56.769 36.772 1.00 6.55 115 GLN A C 1
ATOM 858 O O . GLN A 1 115 ? 39.727 57.573 37.708 1.00 9.06 115 GLN A O 1
ATOM 864 N N . SER A 1 116 ? 39.879 55.456 36.966 1.00 5.80 116 SER A N 1
ATOM 865 C CA . SER A 1 116 ? 39.869 54.917 38.317 1.00 6.54 116 SER A CA 1
ATOM 866 C C . SER A 1 116 ? 41.038 55.426 39.162 1.00 6.19 116 SER A C 1
ATOM 867 O O . SER A 1 116 ? 40.872 55.734 40.343 1.00 8.73 116 SER A O 1
ATOM 870 N N . ARG A 1 117 ? 42.219 55.510 38.555 1.00 5.73 117 ARG A N 1
ATOM 871 C CA . ARG A 1 117 ? 43.417 55.926 39.291 1.00 5.24 117 ARG A CA 1
ATOM 872 C C . ARG A 1 117 ? 43.714 57.421 39.156 1.00 8.66 117 ARG A C 1
ATOM 873 O O . ARG A 1 117 ? 44.753 57.887 39.637 1.00 8.07 117 ARG A O 1
ATOM 881 N N . GLY A 1 118 ? 42.791 58.166 38.538 1.00 9.21 118 GLY A N 1
ATOM 882 C CA . GLY A 1 118 ? 42.913 59.611 38.389 1.00 9.76 118 GLY A CA 1
ATOM 883 C C . GLY A 1 118 ? 44.193 60.070 37.715 1.00 11.30 118 GLY A C 1
ATOM 884 O O . GLY A 1 118 ? 44.831 61.030 38.153 1.00 12.68 118 GLY A O 1
ATOM 885 N N . ILE A 1 119 ? 44.565 59.389 36.638 1.00 8.64 119 ILE A N 1
ATOM 886 C CA . ILE A 1 119 ? 45.846 59.645 35.987 1.00 9.39 119 ILE A CA 1
ATOM 887 C C . ILE A 1 119 ? 45.918 61.044 35.364 1.00 11.86 119 ILE A C 1
ATOM 888 O O . ILE A 1 119 ? 46.971 61.683 35.411 1.00 11.41 119 ILE A O 1
ATOM 893 N N . ILE A 1 120 ? 44.806 61.516 34.798 1.00 12.43 120 ILE A N 1
ATOM 894 C CA . ILE A 1 120 ? 44.747 62.854 34.206 1.00 13.29 120 ILE A CA 1
ATOM 895 C C . ILE A 1 120 ? 45.083 63.913 35.242 1.00 13.71 120 ILE A C 1
ATOM 896 O O . ILE A 1 120 ? 45.965 64.749 35.036 1.00 14.76 120 ILE A O 1
ATOM 901 N N . GLY A 1 121 ? 44.369 63.878 36.363 1.00 13.82 121 GLY A N 1
ATOM 902 C CA . GLY A 1 121 ? 44.583 64.854 37.419 1.00 14.06 121 GLY A CA 1
ATOM 903 C C . GLY A 1 121 ? 45.942 64.721 38.071 1.00 15.91 121 GLY A C 1
ATOM 904 O O . GLY A 1 121 ? 46.514 65.695 38.560 1.00 15.43 121 GLY A O 1
ATOM 905 N N . ALA A 1 122 ? 46.467 63.500 38.074 1.00 12.37 122 ALA A N 1
ATOM 906 C CA . ALA A 1 122 ? 47.736 63.220 38.719 1.00 13.12 122 ALA A CA 1
ATOM 907 C C . ALA A 1 122 ? 48.868 63.813 37.905 1.00 13.12 122 ALA A C 1
ATOM 908 O O . ALA A 1 122 ? 49.849 64.303 38.464 1.00 13.92 122 ALA A O 1
ATOM 910 N N . GLU A 1 123 ? 48.729 63.755 36.585 1.00 12.17 123 GLU A N 1
ATOM 911 C CA . GLU A 1 123 ? 49.710 64.368 35.691 1.00 13.60 123 GLU A CA 1
ATOM 912 C C . GLU A 1 123 ? 49.753 65.868 35.958 1.00 16.02 123 GLU A C 1
ATOM 913 O O . GLU A 1 123 ? 50.817 66.424 36.231 1.00 16.51 123 GLU A O 1
ATOM 919 N N . THR A 1 124 ? 48.582 66.502 35.896 1.00 14.39 124 THR A N 1
ATOM 920 C CA . THR A 1 124 ? 48.447 67.935 36.171 1.00 16.00 124 THR A CA 1
ATOM 921 C C . THR A 1 124 ? 49.003 68.276 37.553 1.00 18.42 124 THR A C 1
ATOM 922 O O . THR A 1 124 ? 49.667 69.302 37.720 1.00 16.60 124 THR A O 1
ATOM 926 N N . TRP A 1 125 ? 48.744 67.413 38.534 1.00 15.68 125 TRP A N 1
ATOM 927 C CA . TRP A 1 125 ? 49.210 67.628 39.901 1.00 15.42 125 TRP A CA 1
ATOM 928 C C . TRP A 1 125 ? 50.733 67.767 39.959 1.00 19.65 125 TRP A C 1
ATOM 929 O O . TRP A 1 125 ? 51.262 68.689 40.583 1.00 18.29 125 TRP A O 1
ATOM 940 N N . ALA A 1 126 ? 51.439 66.862 39.292 1.00 14.62 126 ALA A N 1
ATOM 941 C CA . ALA A 1 126 ? 52.894 66.918 39.277 1.00 15.13 126 ALA A CA 1
ATOM 942 C C . ALA A 1 126 ? 53.377 68.047 38.370 1.00 17.32 126 ALA A C 1
ATOM 943 O O . ALA A 1 126 ? 54.276 68.811 38.739 1.00 18.46 126 ALA A O 1
ATOM 945 N N . ARG A 1 127 ? 52.763 68.166 37.195 1.00 15.83 127 ARG A N 1
ATOM 946 C CA . ARG A 1 127 ? 53.206 69.141 36.197 1.00 17.60 127 ARG A CA 1
ATOM 947 C C . ARG A 1 127 ? 53.049 70.587 36.670 1.00 21.46 127 ARG A C 1
ATOM 948 O O . ARG A 1 127 ? 53.949 71.409 36.475 1.00 21.64 127 ARG A O 1
ATOM 956 N N . SER A 1 128 ? 51.915 70.886 37.300 1.00 18.76 128 SER A N 1
ATOM 957 C CA . SER A 1 128 ? 51.610 72.245 37.756 1.00 17.37 128 SER A CA 1
ATOM 958 C C . SER A 1 128 ? 52.467 72.661 38.941 1.00 22.67 128 SER A C 1
ATOM 959 O O . SER A 1 128 ? 52.619 73.855 39.213 1.00 25.10 128 SER A O 1
ATOM 962 N N . GLY A 1 129 ? 53.004 71.684 39.661 1.00 19.56 129 GLY A N 1
ATOM 963 C CA . GLY A 1 129 ? 53.822 71.961 40.828 1.00 19.68 129 GLY A CA 1
ATOM 964 C C . GLY A 1 129 ? 53.083 71.848 42.151 1.00 20.01 129 GLY A C 1
ATOM 965 O O . GLY A 1 129 ? 53.657 72.101 43.214 1.00 22.46 129 GLY A O 1
ATOM 966 N N . LYS A 1 130 ? 51.812 71.459 42.096 1.00 21.22 130 LYS A N 1
ATOM 967 C CA . LYS A 1 130 ? 51.009 71.334 43.307 1.00 20.81 130 LYS A CA 1
ATOM 968 C C . LYS A 1 130 ? 51.437 70.157 44.186 1.00 18.06 130 LYS A C 1
ATOM 969 O O . LYS A 1 130 ? 51.195 70.156 45.390 1.00 19.60 130 LYS A O 1
ATOM 975 N N . TRP A 1 131 ? 52.081 69.159 43.584 1.00 15.47 131 TRP A N 1
ATOM 976 C CA . TRP A 1 131 ? 52.624 68.034 44.340 1.00 16.85 131 TRP A CA 1
ATOM 977 C C . TRP A 1 131 ? 53.627 68.530 45.387 1.00 18.15 131 TRP A C 1
ATOM 978 O O . TRP A 1 131 ? 53.588 68.122 46.548 1.00 20.69 131 TRP A O 1
ATOM 989 N N . ALA A 1 132 ? 54.506 69.438 44.980 1.00 21.67 132 ALA A N 1
ATOM 990 C CA . ALA A 1 132 ? 55.511 69.974 45.888 1.00 20.92 132 ALA A CA 1
ATOM 991 C C . ALA A 1 132 ? 54.933 71.035 46.824 1.00 21.15 132 ALA A C 1
ATOM 992 O O . ALA A 1 132 ? 55.271 71.079 48.003 1.00 23.60 132 ALA A O 1
ATOM 994 N N . ALA A 1 133 ? 54.054 71.878 46.289 1.00 21.96 133 ALA A N 1
ATOM 995 C CA . ALA A 1 133 ? 53.555 73.040 47.027 1.00 26.85 133 ALA A CA 1
ATOM 996 C C . ALA A 1 133 ? 52.402 72.722 47.979 1.00 28.15 133 ALA A C 1
ATOM 997 O O . ALA A 1 133 ? 52.229 73.395 48.994 1.00 31.74 133 ALA A O 1
ATOM 999 N N . GLU A 1 134 ? 51.609 71.707 47.647 1.00 23.94 134 GLU A N 1
ATOM 1000 C CA . GLU A 1 134 ? 50.450 71.365 48.469 1.00 25.59 134 GLU A CA 1
ATOM 1001 C C . GLU A 1 134 ? 50.634 70.059 49.226 1.00 30.11 134 GLU A C 1
ATOM 1002 O O . GLU A 1 134 ? 50.387 69.990 50.432 1.00 36.07 134 GLU A O 1
ATOM 1008 N N . GLY A 1 135 ? 51.060 69.023 48.511 1.00 27.00 135 GLY A N 1
ATOM 1009 C CA . GLY A 1 135 ? 51.243 67.718 49.112 1.00 27.75 135 GLY A CA 1
ATOM 1010 C C . GLY A 1 135 ? 50.675 66.614 48.239 1.00 22.36 135 GLY A C 1
ATOM 1011 O O . GLY A 1 135 ? 50.609 66.748 47.021 1.00 23.72 135 GLY A O 1
ATOM 1012 N N . LEU A 1 136 ? 50.268 65.527 48.883 1.00 21.54 136 LEU A N 1
ATOM 1013 C CA . LEU A 1 136 ? 49.774 64.318 48.217 1.00 24.89 136 LEU A CA 1
ATOM 1014 C C . LEU A 1 136 ? 48.587 64.544 47.276 1.00 23.00 136 LEU A C 1
ATOM 1015 O O . LEU A 1 136 ? 47.651 65.267 47.612 1.00 22.80 136 LEU A O 1
ATOM 1020 N N . TYR A 1 137 ? 48.616 63.896 46.112 1.00 17.52 137 TYR A N 1
ATOM 1021 C CA . TYR A 1 137 ? 47.426 63.753 45.278 1.00 18.47 137 TYR A CA 1
ATOM 1022 C C . TYR A 1 137 ? 46.473 62.877 46.082 1.00 13.58 137 TYR A C 1
ATOM 1023 O O . TYR A 1 137 ? 46.910 61.952 46.763 1.00 14.61 137 TYR A O 1
ATOM 1032 N N . PRO A 1 138 ? 45.166 63.185 46.037 1.00 13.99 138 PRO A N 1
ATOM 1033 C CA . PRO A 1 138 ? 44.209 62.370 46.792 1.00 15.95 138 PRO A CA 1
ATOM 1034 C C . PRO A 1 138 ? 44.266 60.893 46.395 1.00 11.98 138 PRO A C 1
ATOM 1035 O O . PRO A 1 138 ? 44.521 60.580 45.227 1.00 14.63 138 PRO A O 1
ATOM 1039 N N . LEU A 1 139 ? 44.053 60.012 47.366 1.00 10.36 139 LEU A N 1
ATOM 1040 C CA . LEU A 1 139 ? 43.975 58.579 47.103 1.00 11.28 139 LEU A CA 1
ATOM 1041 C C . LEU A 1 139 ? 42.845 58.267 46.130 1.00 11.83 139 LEU A C 1
ATOM 1042 O O . LEU A 1 139 ? 41.749 58.833 46.219 1.00 13.49 139 LEU A O 1
ATOM 1047 N N . LYS A 1 140 ? 43.124 57.377 45.182 1.00 8.49 140 LYS A N 1
ATOM 1048 C CA . LYS A 1 140 ? 42.131 56.993 44.183 1.00 9.93 140 LYS A CA 1
ATOM 1049 C C . LYS A 1 140 ? 41.643 55.555 44.409 1.00 7.30 140 LYS A C 1
ATOM 1050 O O . LYS A 1 140 ? 41.775 55.023 45.512 1.00 9.85 140 LYS A O 1
ATOM 1056 N N . ARG A 1 141 ? 41.059 54.941 43.383 1.00 8.36 141 ARG A N 1
ATOM 1057 C CA . ARG A 1 141 ? 40.369 53.669 43.563 1.00 7.57 141 ARG A CA 1
ATOM 1058 C C . ARG A 1 141 ? 41.000 52.510 42.803 1.00 5.78 141 ARG A C 1
ATOM 1059 O O . ARG A 1 141 ? 41.301 52.618 41.611 1.00 6.86 141 ARG A O 1
ATOM 1067 N N . ARG A 1 142 ? 41.162 51.400 43.515 1.00 7.07 142 ARG A N 1
ATOM 1068 C CA . ARG A 1 142 ? 41.693 50.162 42.966 1.00 6.35 142 ARG A CA 1
ATOM 1069 C C . ARG A 1 142 ? 40.910 49.615 41.771 1.00 8.33 142 ARG A C 1
ATOM 1070 O O . ARG A 1 142 ? 39.673 49.714 41.702 1.00 7.29 142 ARG A O 1
ATOM 1078 N N . VAL A 1 143 ? 41.639 49.033 40.829 1.00 6.93 143 VAL A N 1
ATOM 1079 C CA . VAL A 1 143 ? 41.025 48.288 39.738 1.00 4.76 143 VAL A CA 1
ATOM 1080 C C . VAL A 1 143 ? 41.093 46.767 39.946 1.00 4.81 143 VAL A C 1
ATOM 1081 O O . VAL A 1 143 ? 40.060 46.089 39.924 1.00 5.94 143 VAL A O 1
ATOM 1085 N N . PHE A 1 144 ? 42.293 46.229 40.153 1.00 5.78 144 PHE A N 1
ATOM 1086 C CA . PHE A 1 144 ? 42.470 44.778 40.124 1.00 4.46 144 PHE A CA 1
ATOM 1087 C C . PHE A 1 144 ? 41.602 44.049 41.141 1.00 4.71 144 PHE A C 1
ATOM 1088 O O . PHE A 1 144 ? 41.354 44.546 42.242 1.00 5.88 144 PHE A O 1
ATOM 1096 N N . GLY A 1 145 ? 41.143 42.863 40.753 1.00 5.22 145 GLY A N 1
ATOM 1097 C CA . GLY A 1 145 ? 40.380 42.005 41.642 1.00 6.91 145 GLY A CA 1
ATOM 1098 C C . GLY A 1 145 ? 38.924 42.405 41.830 1.00 7.72 145 GLY A C 1
ATOM 1099 O O . GLY A 1 145 ? 38.171 41.686 42.491 1.00 10.56 145 GLY A O 1
ATOM 1100 N N . ARG A 1 146 ? 38.519 43.529 41.249 1.00 4.95 146 ARG A N 1
ATOM 1101 C CA . ARG A 1 146 ? 37.161 44.028 41.424 1.00 5.02 146 ARG A CA 1
ATOM 1102 C C . ARG A 1 146 ? 36.251 43.481 40.319 1.00 7.18 146 ARG A C 1
ATOM 1103 O O . ARG A 1 146 ? 36.659 42.605 39.555 1.00 6.27 146 ARG A O 1
ATOM 1111 N N . ARG A 1 147 ? 35.012 43.961 40.256 1.00 5.11 147 ARG A N 1
ATOM 1112 C CA . ARG A 1 147 ? 34.014 43.352 39.387 1.00 6.38 147 ARG A CA 1
ATOM 1113 C C . ARG A 1 147 ? 33.807 44.168 38.114 1.00 4.67 147 ARG A C 1
ATOM 1114 O O . ARG A 1 147 ? 33.606 45.378 38.179 1.00 5.49 147 ARG A O 1
ATOM 1122 N N . ALA A 1 148 ? 33.861 43.498 36.967 1.00 3.91 148 ALA A N 1
ATOM 1123 C CA . ALA A 1 148 ? 33.689 44.163 35.682 1.00 3.67 148 ALA A CA 1
ATOM 1124 C C . ALA A 1 148 ? 32.658 43.443 34.840 1.00 7.09 148 ALA A C 1
ATOM 1125 O O . ALA A 1 148 ? 32.634 42.215 34.805 1.00 7.16 148 ALA A O 1
ATOM 1127 N N . GLY A 1 149 ? 31.823 44.226 34.164 1.00 5.09 149 GLY A N 1
ATOM 1128 C CA . GLY A 1 149 ? 30.830 43.679 33.262 1.00 5.67 149 GLY A CA 1
ATOM 1129 C C . GLY A 1 149 ? 31.119 44.148 31.856 1.00 3.86 149 GLY A C 1
ATOM 1130 O O . GLY A 1 149 ? 31.531 45.288 31.648 1.00 4.92 149 GLY A O 1
ATOM 1131 N N . VAL A 1 150 ? 30.898 43.265 30.893 1.00 4.95 150 VAL A N 1
ATOM 1132 C CA . VAL A 1 150 ? 31.081 43.598 29.489 1.00 4.90 150 VAL A CA 1
ATOM 1133 C C . VAL A 1 150 ? 29.747 43.441 28.764 1.00 4.94 150 VAL A C 1
ATOM 1134 O O . VAL A 1 150 ? 29.193 42.333 28.685 1.00 5.38 150 VAL A O 1
ATOM 1138 N N . LEU A 1 151 ? 29.230 44.559 28.252 1.00 4.77 151 LEU A N 1
ATOM 1139 C CA . LEU A 1 151 ? 27.940 44.593 27.564 1.00 4.76 151 LEU A CA 1
ATOM 1140 C C . LEU A 1 151 ? 28.184 44.454 26.067 1.00 5.69 151 LEU A C 1
ATOM 1141 O O . LEU A 1 151 ? 28.631 45.394 25.397 1.00 7.80 151 LEU A O 1
ATOM 1146 N N . GLY A 1 152 ? 27.928 43.252 25.561 1.00 6.04 152 GLY A N 1
ATOM 1147 C CA . GLY A 1 152 ? 28.278 42.896 24.195 1.00 7.01 152 GLY A CA 1
ATOM 1148 C C . GLY A 1 152 ? 29.600 42.156 24.188 1.00 7.94 152 GLY A C 1
ATOM 1149 O O . GLY A 1 152 ? 30.652 42.773 24.365 1.00 8.87 152 GLY A O 1
ATOM 1150 N N . LEU A 1 153 ? 29.552 40.841 24.005 1.00 8.48 153 LEU A N 1
ATOM 1151 C CA . LEU A 1 153 ? 30.775 40.039 24.015 1.00 6.20 153 LEU A CA 1
ATOM 1152 C C . LEU A 1 153 ? 31.074 39.447 22.636 1.00 6.81 153 LEU A C 1
ATOM 1153 O O . LEU A 1 153 ? 31.231 38.233 22.475 1.00 8.51 153 LEU A O 1
ATOM 1158 N N . GLY A 1 154 ? 31.129 40.335 21.645 1.00 7.74 154 GLY A N 1
ATOM 1159 C CA . GLY A 1 154 ? 31.617 39.997 20.322 1.00 7.66 154 GLY A CA 1
ATOM 1160 C C . GLY A 1 154 ? 33.128 40.141 20.294 1.00 8.22 154 GLY A C 1
ATOM 1161 O O . GLY A 1 154 ? 33.781 39.987 21.322 1.00 9.00 154 GLY A O 1
ATOM 1162 N N . ARG A 1 155 ? 33.679 40.442 19.121 1.00 8.29 155 ARG A N 1
ATOM 1163 C CA . ARG A 1 155 ? 35.123 40.563 18.955 1.00 9.83 155 ARG A CA 1
ATOM 1164 C C . ARG A 1 155 ? 35.743 41.494 19.995 1.00 8.55 155 ARG A C 1
ATOM 1165 O O . ARG A 1 155 ? 36.707 41.123 20.694 1.00 9.28 155 ARG A O 1
ATOM 1173 N N . ILE A 1 156 ? 35.193 42.696 20.099 1.00 8.43 156 ILE A N 1
ATOM 1174 C CA . ILE A 1 156 ? 35.767 43.716 20.964 1.00 6.99 156 ILE A CA 1
ATOM 1175 C C . ILE A 1 156 ? 35.582 43.366 22.427 1.00 7.23 156 ILE A C 1
ATOM 1176 O O . ILE A 1 156 ? 36.528 43.429 23.215 1.00 8.00 156 ILE A O 1
ATOM 1181 N N . GLY A 1 157 ? 34.362 43.000 22.796 1.00 6.59 157 GLY A N 1
ATOM 1182 C CA . GLY A 1 157 ? 34.077 42.669 24.174 1.00 6.75 157 GLY A CA 1
ATOM 1183 C C . GLY A 1 157 ? 34.926 41.516 24.666 1.00 6.08 157 GLY A C 1
ATOM 1184 O O . GLY A 1 157 ? 35.399 41.531 25.796 1.00 4.95 157 GLY A O 1
ATOM 1185 N N . PHE A 1 158 ? 35.113 40.514 23.815 1.00 6.57 158 PHE A N 1
ATOM 1186 C CA . PHE A 1 158 ? 35.969 39.388 24.151 1.00 5.46 158 PHE A CA 1
ATOM 1187 C C . PHE A 1 158 ? 37.386 39.847 24.432 1.00 6.52 158 PHE A C 1
ATOM 1188 O O . PHE A 1 158 ? 37.978 39.450 25.434 1.00 6.03 158 PHE A O 1
ATOM 1196 N N . GLU A 1 159 ? 37.922 40.704 23.566 1.00 6.83 159 GLU A N 1
ATOM 1197 C CA . GLU A 1 159 ? 39.282 41.190 23.784 1.00 6.02 159 GLU A CA 1
ATOM 1198 C C . GLU A 1 159 ? 39.389 42.014 25.058 1.00 7.12 159 GLU A C 1
ATOM 1199 O O . GLU A 1 159 ? 40.385 41.909 25.785 1.00 5.57 159 GLU A O 1
ATOM 1205 N N . VAL A 1 160 ? 38.370 42.824 25.352 1.00 5.37 160 VAL A N 1
ATOM 1206 C CA . VAL A 1 160 ? 38.351 43.534 26.623 1.00 4.92 160 VAL A CA 1
ATOM 1207 C C . VAL A 1 160 ? 38.411 42.560 27.804 1.00 7.09 160 VAL A C 1
ATOM 1208 O O . VAL A 1 160 ? 39.230 42.720 28.716 1.00 5.77 160 VAL A O 1
ATOM 1212 N N . ALA A 1 161 ? 37.553 41.542 27.778 1.00 4.95 161 ALA A N 1
ATOM 1213 C CA . ALA A 1 161 ? 37.517 40.571 28.856 1.00 4.18 161 ALA A CA 1
ATOM 1214 C C . ALA A 1 161 ? 38.861 39.868 29.066 1.00 6.35 161 ALA A C 1
ATOM 1215 O O . ALA A 1 161 ? 39.255 39.622 30.204 1.00 6.37 161 ALA A O 1
ATOM 1217 N N . ARG A 1 162 ? 39.557 39.556 27.971 1.00 6.40 162 ARG A N 1
ATOM 1218 C CA . ARG A 1 162 ? 40.866 38.900 28.071 1.00 8.00 162 ARG A CA 1
ATOM 1219 C C . ARG A 1 162 ? 41.847 39.786 28.823 1.00 8.93 162 ARG A C 1
ATOM 1220 O O . ARG A 1 162 ? 42.616 39.304 29.665 1.00 7.99 162 ARG A O 1
ATOM 1228 N N . ARG A 1 163 ? 41.799 41.083 28.534 1.00 5.99 163 ARG A N 1
ATOM 1229 C CA . ARG A 1 163 ? 42.668 42.045 29.216 1.00 5.14 163 ARG A CA 1
ATOM 1230 C C . ARG A 1 163 ? 42.279 42.190 30.682 1.00 5.71 163 ARG A C 1
ATOM 1231 O O . ARG A 1 163 ? 43.140 42.293 31.554 1.00 7.80 163 ARG A O 1
ATOM 1239 N N . LEU A 1 164 ? 40.977 42.210 30.968 1.00 5.82 164 LEU A N 1
ATOM 1240 C CA . LEU A 1 164 ? 40.517 42.327 32.355 1.00 5.63 164 LEU A CA 1
ATOM 1241 C C . LEU A 1 164 ? 40.922 41.119 33.198 1.00 8.08 164 LEU A C 1
ATOM 1242 O O . LEU A 1 164 ? 41.167 41.251 34.401 1.00 7.52 164 LEU A O 1
ATOM 1247 N N . ALA A 1 165 ? 40.980 39.942 32.581 1.00 6.87 165 ALA A N 1
ATOM 1248 C CA . ALA A 1 165 ? 41.353 38.731 33.316 1.00 5.57 165 ALA A CA 1
ATOM 1249 C C . ALA A 1 165 ? 42.777 38.805 33.867 1.00 6.58 165 ALA A C 1
ATOM 1250 O O . ALA A 1 165 ? 43.062 38.232 34.918 1.00 9.38 165 ALA A O 1
ATOM 1252 N N . GLY A 1 166 ? 43.660 39.511 33.163 1.00 9.47 166 GLY A N 1
ATOM 1253 C CA . GLY A 1 166 ? 45.032 39.688 33.621 1.00 8.29 166 GLY A CA 1
ATOM 1254 C C . GLY A 1 166 ? 45.114 40.544 34.880 1.00 9.43 166 GLY A C 1
ATOM 1255 O O . GLY A 1 166 ? 46.118 40.496 35.610 1.00 10.19 166 GLY A O 1
ATOM 1256 N N . PHE A 1 167 ? 44.050 41.313 35.138 1.00 6.98 167 PHE A N 1
ATOM 1257 C CA . PHE A 1 167 ? 43.901 42.098 36.367 1.00 6.36 167 PHE A CA 1
ATOM 1258 C C . PHE A 1 167 ? 43.093 41.356 37.446 1.00 5.39 167 PHE A C 1
ATOM 1259 O O . PHE A 1 167 ? 42.684 41.956 38.454 1.00 6.06 167 PHE A O 1
ATOM 1267 N N . ASP A 1 168 ? 42.866 40.056 37.219 1.00 6.53 168 ASP A N 1
ATOM 1268 C CA . ASP A 1 168 ? 42.149 39.190 38.153 1.00 7.41 168 ASP A CA 1
ATOM 1269 C C . ASP A 1 168 ? 40.767 39.710 38.488 1.00 6.23 168 ASP A C 1
ATOM 1270 O O . ASP A 1 168 ? 40.269 39.532 39.598 1.00 8.26 168 ASP A O 1
ATOM 1275 N N . MET A 1 169 ? 40.147 40.364 37.520 1.00 6.52 169 MET A N 1
ATOM 1276 C CA . MET A 1 169 ? 38.811 40.863 37.771 1.00 5.92 169 MET A CA 1
ATOM 1277 C C . MET A 1 169 ? 37.777 39.746 37.734 1.00 5.69 169 MET A C 1
ATOM 1278 O O . MET A 1 169 ? 37.993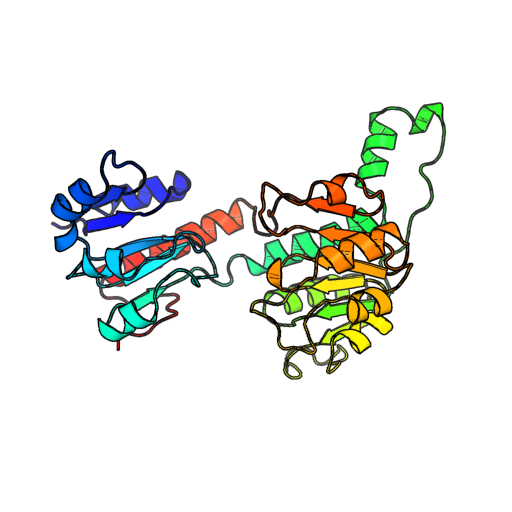 38.678 37.117 1.00 6.95 169 MET A O 1
ATOM 1283 N N . GLN A 1 170 ? 36.675 39.984 38.444 1.00 5.67 170 GLN A N 1
ATOM 1284 C CA . GLN A 1 170 ? 35.515 39.100 38.414 1.00 5.47 170 GLN A CA 1
ATOM 1285 C C . GL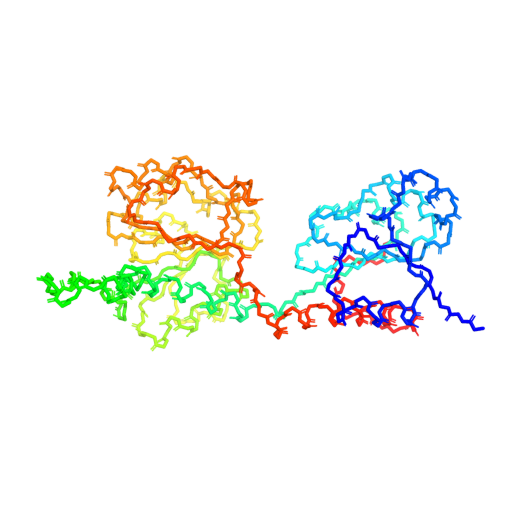N A 1 170 ? 34.652 39.569 37.253 1.00 5.30 170 GLN A C 1
ATOM 1286 O O . GLN A 1 170 ? 34.044 40.641 37.312 1.00 7.12 170 GLN A O 1
ATOM 1292 N N . ILE A 1 171 ? 34.611 38.763 36.198 1.00 5.46 171 ILE A N 1
ATOM 1293 C CA . ILE A 1 171 ? 34.066 39.200 34.921 1.00 4.41 171 ILE A CA 1
ATOM 1294 C C . ILE A 1 171 ? 32.729 38.552 34.606 1.00 5.69 171 ILE A C 1
ATOM 1295 O O . ILE A 1 171 ? 32.585 37.330 34.654 1.00 8.00 171 ILE A O 1
ATOM 1300 N N . SER A 1 172 ? 31.755 39.399 34.290 1.00 5.76 172 SER A N 1
ATOM 1301 C CA . SER A 1 172 ? 30.478 38.944 33.760 1.00 5.73 172 SER A CA 1
ATOM 1302 C C . SER A 1 172 ? 30.194 39.672 32.455 1.00 6.53 172 SER A C 1
ATOM 1303 O O . SER A 1 172 ? 30.832 40.668 32.127 1.00 4.62 172 SER A O 1
ATOM 1306 N N . TYR A 1 173 ? 29.219 39.179 31.707 1.00 5.84 173 TYR A N 1
ATOM 1307 C CA . TYR A 1 173 ? 28.888 39.803 30.437 1.00 5.02 173 TYR A CA 1
ATOM 1308 C C . TYR A 1 173 ? 27.437 39.558 30.095 1.00 5.34 173 TYR A C 1
ATOM 1309 O O . TYR A 1 173 ? 26.815 38.624 30.613 1.00 6.03 173 TYR A O 1
ATOM 1318 N N . SER A 1 174 ? 26.902 40.416 29.231 1.00 4.09 174 SER A N 1
ATOM 1319 C CA . SER A 1 174 ? 25.560 40.224 28.699 1.00 6.39 174 SER A CA 1
ATOM 1320 C C . SER A 1 174 ? 25.597 40.313 27.183 1.00 6.44 174 SER A C 1
ATOM 1321 O O . SER A 1 174 ? 26.372 41.072 26.620 1.00 6.78 174 SER A O 1
ATOM 1324 N N . ASP A 1 175 ? 24.775 39.497 26.528 1.00 6.96 175 ASP A N 1
ATOM 1325 C CA . ASP A 1 175 ? 24.648 39.502 25.078 1.00 6.64 175 ASP A CA 1
ATOM 1326 C C . ASP A 1 175 ? 23.336 38.797 24.772 1.00 10.29 175 ASP A C 1
ATOM 1327 O O . ASP A 1 175 ? 22.598 38.460 25.698 1.00 8.78 175 ASP A O 1
ATOM 1332 N N . ILE A 1 176 ? 23.052 38.598 23.487 1.00 11.02 176 ILE A N 1
ATOM 1333 C CA . ILE A 1 176 ? 21.818 37.941 23.053 1.00 11.84 176 ILE A CA 1
ATOM 1334 C C . ILE A 1 176 ? 21.779 36.467 23.470 1.00 11.53 176 ILE A C 1
ATOM 1335 O O . ILE A 1 176 ? 20.704 35.882 23.650 1.00 10.95 176 ILE A O 1
ATOM 1340 N N . ALA A 1 177 ? 22.955 35.861 23.611 1.00 10.52 177 ALA A N 1
ATOM 1341 C CA . ALA A 1 177 ? 23.077 34.481 24.065 1.00 9.63 177 ALA A CA 1
ATOM 1342 C C . ALA A 1 177 ? 24.461 34.271 24.655 1.00 9.17 177 ALA A C 1
ATOM 1343 O O . ALA A 1 177 ? 25.372 35.063 24.383 1.00 10.70 177 ALA A O 1
ATOM 1345 N N . PRO A 1 178 ? 24.626 33.218 25.477 1.00 9.48 178 PRO A N 1
ATOM 1346 C CA . PRO A 1 178 ? 25.966 32.911 25.983 1.00 10.72 178 PRO A CA 1
ATOM 1347 C C . PRO A 1 178 ? 26.897 32.572 24.832 1.00 9.38 178 PRO A C 1
ATOM 1348 O O . PRO A 1 178 ? 26.461 32.063 23.789 1.00 10.05 178 PRO A O 1
ATOM 1352 N N . LYS A 1 179 ? 28.179 32.857 25.028 1.00 7.00 179 LYS A N 1
ATOM 1353 C CA . LYS A 1 179 ? 29.182 32.621 24.003 1.00 6.67 179 LYS A CA 1
ATOM 1354 C C . LYS A 1 179 ? 30.046 31.414 24.357 1.00 10.33 179 LYS A C 1
ATOM 1355 O O . LYS A 1 179 ? 30.446 31.243 25.516 1.00 9.50 179 LYS A O 1
ATOM 1361 N N . SER A 1 180 ? 30.353 30.592 23.357 1.00 10.28 180 SER A N 1
ATOM 1362 C CA . SER A 1 180 ? 31.105 29.365 23.605 1.00 9.58 180 SER A CA 1
ATOM 1363 C C . SER A 1 180 ? 32.515 29.664 24.083 1.00 11.18 180 SER A C 1
ATOM 1364 O O . SER A 1 180 ? 33.144 28.848 24.767 1.00 13.81 180 SER A O 1
ATOM 1367 N N . TYR A 1 181 ? 32.994 30.847 23.723 1.00 9.29 181 TYR A N 1
ATOM 1368 C CA . TYR A 1 181 ? 34.348 31.254 24.044 1.00 10.91 181 TYR A CA 1
ATOM 1369 C C . TYR A 1 181 ? 34.451 32.002 25.365 1.00 10.97 181 TYR A C 1
ATOM 1370 O O . TYR A 1 181 ? 35.494 32.586 25.659 1.00 12.18 181 TYR A O 1
ATOM 1379 N N . ALA A 1 182 ? 33.387 3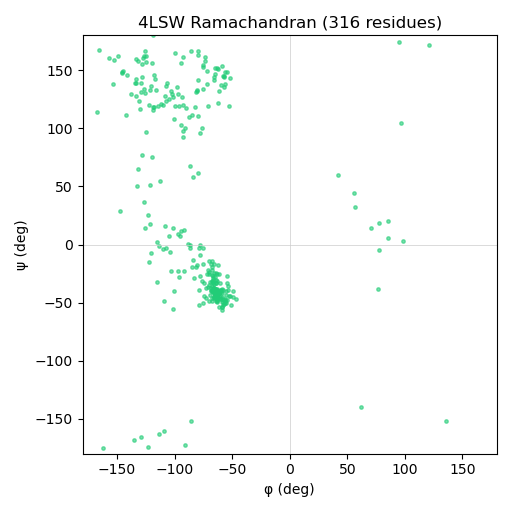1.965 26.168 1.00 11.36 182 ALA A N 1
ATOM 1380 C CA . ALA A 1 182 ? 33.409 32.603 27.487 1.00 10.06 182 ALA A CA 1
ATOM 1381 C C . ALA A 1 182 ? 33.123 31.630 28.626 1.00 10.76 182 ALA A C 1
ATOM 1382 O O . ALA A 1 182 ? 32.274 31.896 29.475 1.00 10.94 182 ALA A O 1
ATOM 1384 N N . PRO A 1 183 ? 33.843 30.499 28.670 1.00 12.58 183 PRO A N 1
ATOM 1385 C CA . PRO A 1 183 ? 33.452 29.505 29.673 1.00 13.81 183 PRO A CA 1
ATOM 1386 C C . PRO A 1 183 ? 33.677 29.927 31.126 1.00 14.46 183 PRO A C 1
ATOM 1387 O O . PRO A 1 183 ? 33.013 29.379 32.005 1.00 17.78 183 PRO A O 1
ATOM 1391 N N . ASP A 1 184 ? 34.567 30.884 31.376 1.00 15.14 184 ASP A N 1
ATOM 1392 C CA . ASP A 1 184 ? 34.907 31.248 32.749 1.00 15.73 184 ASP A CA 1
ATOM 1393 C C . ASP A 1 184 ? 34.299 32.571 33.210 1.00 15.09 184 ASP A C 1
ATOM 1394 O O . ASP A 1 184 ? 34.615 33.062 34.293 1.00 17.10 184 ASP A O 1
ATOM 1399 N N . TRP A 1 185 ? 33.429 33.143 32.384 1.00 10.25 185 TRP A N 1
ATOM 1400 C CA . TRP A 1 185 ? 32.770 34.399 32.716 1.00 8.87 185 TRP A CA 1
ATOM 1401 C C . TRP A 1 185 ? 31.258 34.207 32.804 1.00 8.53 185 TRP A C 1
ATOM 1402 O O . TRP A 1 185 ? 30.673 33.399 32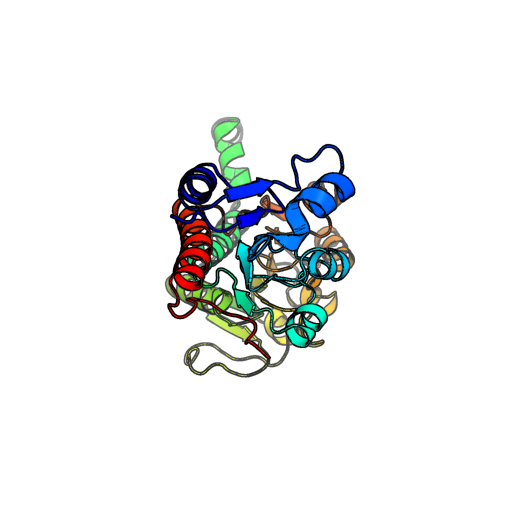.073 1.00 11.54 185 TRP A O 1
ATOM 1413 N N . THR A 1 186 ? 30.628 34.944 33.708 1.00 8.49 186 THR A N 1
ATOM 1414 C CA . THR A 1 186 ? 29.210 34.758 33.989 1.00 8.59 186 THR A CA 1
ATOM 1415 C C . THR A 1 186 ? 28.333 35.476 32.983 1.00 8.21 186 THR A C 1
ATOM 1416 O O . THR A 1 186 ? 28.374 36.698 32.873 1.00 7.06 186 THR A O 1
ATOM 1420 N N . PHE A 1 187 ? 27.521 34.701 32.263 1.00 7.47 187 PHE A N 1
ATOM 1421 C CA . PHE A 1 187 ? 26.504 35.256 31.386 1.00 7.61 187 PHE A CA 1
ATOM 1422 C C . PHE A 1 187 ? 25.319 35.779 32.178 1.00 7.94 187 PHE A C 1
ATOM 1423 O O . PHE A 1 187 ? 24.824 35.104 33.090 1.00 11.51 187 PHE A O 1
ATOM 1431 N N . VAL A 1 188 ? 24.886 36.982 31.810 1.00 5.98 188 VAL A N 1
ATOM 1432 C CA . VAL A 1 188 ? 23.742 37.665 32.405 1.00 6.91 188 VAL A CA 1
ATOM 1433 C C . VAL A 1 188 ? 22.785 38.072 31.277 1.00 7.02 188 VAL A C 1
ATOM 1434 O O . VAL A 1 188 ? 23.219 38.593 30.250 1.00 7.79 188 VAL A O 1
ATOM 1438 N N . GLU A 1 189 ? 21.483 37.829 31.450 1.00 8.60 189 GLU A N 1
ATOM 1439 C CA . GLU A 1 189 ? 20.523 38.066 30.370 1.00 9.02 189 GLU A CA 1
ATOM 1440 C C . GLU A 1 189 ? 20.355 39.526 29.973 1.00 9.33 189 GLU A C 1
ATOM 1441 O O . GLU A 1 189 ? 20.183 39.844 28.791 1.00 12.98 189 GLU A O 1
ATOM 1447 N N . ASP A 1 190 ? 20.399 40.425 30.951 1.00 9.99 190 ASP A N 1
ATOM 1448 C CA . ASP A 1 190 ? 20.029 41.804 30.673 1.00 11.21 190 ASP A CA 1
ATOM 1449 C C . ASP A 1 190 ? 21.038 42.769 31.258 1.00 10.07 190 ASP A C 1
ATOM 1450 O O . ASP A 1 190 ? 21.779 42.414 32.183 1.00 10.24 190 ASP A O 1
ATOM 1455 N N . ALA A 1 191 ? 21.047 43.985 30.725 1.00 7.64 191 ALA A N 1
ATOM 1456 C CA . ALA A 1 191 ? 22.026 44.993 31.114 1.00 6.93 191 ALA A CA 1
ATOM 1457 C C . ALA A 1 191 ? 21.833 45.523 32.534 1.00 8.81 191 ALA A C 1
ATOM 1458 O O . ALA A 1 191 ? 22.808 45.871 33.196 1.00 7.03 191 ALA A O 1
ATOM 1460 N N . VAL A 1 192 ? 20.593 45.588 33.013 1.00 6.50 192 VAL A N 1
ATOM 1461 C CA . VAL A 1 192 ? 20.352 46.075 34.368 1.00 6.14 192 VAL A CA 1
ATOM 1462 C C . VAL A 1 192 ? 20.986 45.164 35.408 1.00 6.87 192 VAL A C 1
ATOM 1463 O O . VAL A 1 192 ? 21.707 45.638 36.296 1.00 8.83 192 VAL A O 1
ATOM 1467 N N . THR A 1 193 ? 20.747 43.860 35.275 1.00 8.20 193 THR A N 1
ATOM 1468 C CA . THR A 1 193 ? 21.324 42.880 36.189 1.00 8.40 193 THR A CA 1
ATOM 1469 C C . THR A 1 193 ? 22.842 42.875 36.084 1.00 9.20 193 THR A C 1
ATOM 1470 O O . THR A 1 193 ? 23.545 42.798 37.096 1.00 10.32 193 THR A O 1
ATOM 1474 N N . LEU A 1 194 ? 23.351 42.965 34.861 1.00 7.39 194 LEU A N 1
ATOM 1475 C CA . LEU A 1 194 ? 24.794 43.011 34.648 1.00 6.23 194 LEU A CA 1
ATOM 1476 C C . LEU A 1 194 ? 25.393 44.173 35.434 1.00 7.43 194 LEU A C 1
ATOM 1477 O O . LEU A 1 194 ? 26.358 44.013 36.192 1.00 8.38 194 LEU A O 1
ATOM 1482 N N . ALA A 1 195 ? 24.795 45.345 35.267 1.00 6.08 195 ALA A N 1
ATOM 1483 C CA . ALA A 1 195 ? 25.315 46.553 35.888 1.00 4.70 195 ALA A CA 1
ATOM 1484 C C . ALA A 1 195 ? 25.245 46.521 37.409 1.00 6.21 195 ALA A C 1
ATOM 1485 O O . ALA A 1 195 ? 26.138 47.031 38.102 1.00 6.81 195 ALA A O 1
ATOM 1487 N N . ARG A 1 196 ? 24.160 45.948 37.928 1.00 5.87 196 ARG A N 1
ATOM 1488 C CA . ARG A 1 196 ? 23.930 45.903 39.365 1.00 7.25 196 ARG A CA 1
ATOM 1489 C C . ARG A 1 196 ? 25.103 45.309 40.143 1.00 8.14 196 ARG A C 1
ATOM 1490 O O . ARG A 1 196 ? 25.442 45.793 41.227 1.00 7.79 196 ARG A O 1
ATOM 1498 N N . ASP A 1 197 ? 25.717 44.277 39.578 1.00 7.51 197 ASP A N 1
ATOM 1499 C CA . ASP A 1 197 ? 26.728 43.496 40.284 1.00 8.55 197 ASP A CA 1
ATOM 1500 C C . ASP A 1 197 ? 28.168 43.825 39.901 1.00 8.29 197 ASP A C 1
ATOM 1501 O O . ASP A 1 197 ? 29.069 43.054 40.222 1.00 7.36 197 ASP A O 1
ATOM 1506 N N . VAL A 1 198 ? 28.399 44.939 39.212 1.00 5.68 198 VAL A N 1
ATOM 1507 C CA . VAL A 1 198 ? 29.777 45.283 38.818 1.00 4.35 198 VAL A CA 1
ATOM 1508 C C . VAL A 1 198 ? 30.200 46.689 39.213 1.00 5.03 198 VAL A C 1
ATOM 1509 O O . VAL A 1 198 ? 29.360 47.554 39.463 1.00 6.85 198 VAL A O 1
ATOM 1513 N N . ASP A 1 199 ? 31.516 46.906 39.244 1.00 5.43 199 ASP A N 1
ATOM 1514 C CA . ASP A 1 199 ? 32.102 48.185 39.577 1.00 5.46 199 ASP A CA 1
ATOM 1515 C C . ASP A 1 199 ? 32.474 48.984 38.326 1.00 4.72 199 ASP A C 1
ATOM 1516 O O . ASP A 1 199 ? 32.582 50.205 38.377 1.00 5.57 199 ASP A O 1
ATOM 1521 N N . PHE A 1 200 ? 32.666 48.283 37.212 1.00 4.99 200 PHE A N 1
ATOM 1522 C CA . PHE A 1 200 ? 33.069 48.877 35.945 1.00 4.02 200 PHE A CA 1
ATOM 1523 C C . PHE A 1 200 ? 32.244 48.197 34.873 1.00 5.36 200 PHE A C 1
ATOM 1524 O O . PHE A 1 200 ? 32.174 46.972 34.852 1.00 5.35 200 PHE A O 1
ATOM 1532 N N . LEU A 1 201 ? 31.598 48.974 34.010 1.00 4.68 201 LEU A N 1
ATOM 1533 C CA . LEU A 1 201 ? 30.794 48.405 32.920 1.00 4.27 201 LEU A CA 1
ATOM 1534 C C . LEU A 1 201 ? 31.303 48.911 31.580 1.00 5.64 201 LEU A C 1
ATOM 1535 O O . LEU A 1 201 ? 31.329 50.127 31.337 1.00 6.23 201 LEU A O 1
ATOM 1540 N N . PHE A 1 202 ? 31.725 47.991 30.727 1.00 4.48 202 PHE A N 1
ATOM 1541 C CA . PHE A 1 202 ? 32.208 48.345 29.398 1.00 5.33 202 PHE A CA 1
ATOM 1542 C C . PHE A 1 202 ? 31.089 48.174 28.394 1.00 6.09 202 PHE A C 1
ATOM 1543 O O . PHE A 1 202 ? 30.457 47.117 28.345 1.00 5.94 202 PHE A O 1
ATOM 1551 N N . VAL A 1 203 ? 30.854 49.197 27.582 1.00 6.05 203 VAL A N 1
ATOM 1552 C CA . VAL A 1 203 ? 29.851 49.106 26.530 1.00 5.80 203 VAL A CA 1
ATOM 1553 C C . VAL A 1 203 ? 30.556 48.836 25.210 1.00 9.25 203 VAL A C 1
ATOM 1554 O O . VAL A 1 203 ? 31.260 49.703 24.668 1.00 8.57 203 VAL A O 1
ATOM 1558 N N . THR A 1 204 ? 30.395 47.604 24.737 1.00 10.07 204 THR A N 1
ATOM 1559 C CA . THR A 1 204 ? 31.084 47.102 23.557 1.00 10.06 204 THR A CA 1
ATOM 1560 C C . THR A 1 204 ? 30.058 46.412 22.668 1.00 14.23 204 THR A C 1
ATOM 1561 O O . THR A 1 204 ? 30.235 45.274 22.248 1.00 16.68 204 THR A O 1
ATOM 1565 N N . LEU A 1 205 ? 28.970 47.129 22.408 1.00 11.52 205 LEU A N 1
ATOM 1566 C CA . LEU A 1 205 ? 27.893 46.664 21.539 1.00 15.72 205 LEU A CA 1
ATOM 1567 C C . LEU A 1 205 ? 28.173 47.087 20.105 1.00 21.22 205 LEU A C 1
ATOM 1568 O O . LEU A 1 205 ? 28.227 48.280 19.807 1.00 24.11 205 LEU A O 1
ATOM 1573 N N . ALA A 1 206 ? 28.332 46.108 19.221 1.00 20.57 206 ALA A N 1
ATOM 1574 C CA . ALA A 1 206 ? 28.726 46.372 17.841 1.00 27.74 206 ALA A CA 1
ATOM 1575 C C . ALA A 1 206 ? 27.568 46.906 17.001 1.00 28.86 206 ALA A C 1
ATOM 1576 O O . ALA A 1 206 ? 27.776 47.693 16.073 1.00 30.43 206 ALA A O 1
ATOM 1578 N N . ALA A 1 207 ? 26.351 46.487 17.332 1.00 28.55 207 ALA A N 1
ATOM 1579 C CA . ALA A 1 207 ? 25.170 46.943 16.602 1.00 30.76 207 ALA A CA 1
ATOM 1580 C C . ALA A 1 207 ? 24.206 47.693 17.517 1.00 31.37 207 ALA A C 1
ATOM 1581 O O . ALA A 1 207 ? 24.469 47.852 18.709 1.00 29.52 207 ALA A O 1
ATOM 1583 N N . SER A 1 208 ? 23.093 48.153 16.949 1.00 29.32 208 SER A N 1
ATOM 1584 C CA . SER A 1 208 ? 22.036 48.769 17.735 1.00 29.28 208 SER A CA 1
ATOM 1585 C C . SER A 1 208 ? 21.481 47.732 18.706 1.00 29.11 208 SER A C 1
ATOM 1586 O O . SER A 1 208 ? 21.021 46.669 18.293 1.00 33.76 208 SER A O 1
ATOM 1589 N N . ALA A 1 209 ? 21.537 48.046 19.996 1.00 27.34 209 ALA A N 1
ATOM 1590 C CA . ALA A 1 209 ? 21.195 47.086 21.041 1.00 28.39 209 ALA A CA 1
ATOM 1591 C C . ALA A 1 209 ? 19.736 46.632 21.002 1.00 30.35 209 ALA A C 1
ATOM 1592 O O . ALA A 1 209 ? 18.862 47.360 20.534 1.00 31.29 209 ALA A O 1
ATOM 1594 N N . ALA A 1 210 ? 19.488 45.417 21.484 1.00 22.19 210 ALA A N 1
ATOM 1595 C CA . ALA A 1 210 ? 18.130 44.976 21.780 1.00 28.55 210 ALA A CA 1
ATOM 1596 C C . ALA A 1 210 ? 17.682 45.700 23.049 1.00 22.97 210 ALA A C 1
ATOM 1597 O O . ALA A 1 210 ? 18.519 46.212 23.788 1.00 23.90 210 ALA A O 1
ATOM 1599 N N . THR A 1 211 ? 16.375 45.748 23.302 1.00 24.18 211 THR A N 1
ATOM 1600 C CA . THR A 1 211 ? 15.844 46.573 24.387 1.00 18.94 211 THR A CA 1
ATOM 1601 C C . THR A 1 211 ? 16.517 46.338 25.745 1.00 15.26 211 THR A C 1
ATOM 1602 O O . THR A 1 211 ? 16.878 47.295 26.434 1.00 14.51 211 THR A O 1
ATOM 1606 N N . ARG A 1 212 ? 16.726 45.075 26.107 1.00 16.42 212 ARG A N 1
ATOM 1607 C CA . ARG A 1 212 ? 17.280 44.760 27.422 1.00 13.08 212 ARG A CA 1
ATOM 1608 C C . ARG A 1 212 ? 18.777 45.045 27.509 1.00 12.97 212 ARG A C 1
ATOM 1609 O O . ARG A 1 212 ? 19.383 44.888 28.572 1.00 12.12 212 ARG A O 1
ATOM 1617 N N . HIS A 1 213 ? 19.369 45.460 26.396 1.00 13.12 213 HIS A N 1
ATOM 1618 C CA . HIS A 1 213 ? 20.805 45.747 26.373 1.00 10.78 213 HIS A CA 1
ATOM 1619 C C . HIS A 1 213 ? 21.100 47.233 26.147 1.00 15.88 213 HIS A C 1
ATOM 1620 O O . HIS A 1 213 ? 22.256 47.663 26.119 1.00 15.07 213 HIS A O 1
ATOM 1627 N N . ILE A 1 214 ? 20.049 48.020 25.981 1.00 12.63 214 ILE A N 1
ATOM 1628 C CA . ILE A 1 214 ? 20.199 49.460 25.853 1.00 12.53 214 ILE A CA 1
ATOM 1629 C C . ILE A 1 214 ? 20.586 50.096 27.201 1.00 12.62 214 ILE A C 1
ATOM 1630 O O . ILE A 1 214 ? 20.041 49.721 28.250 1.00 13.93 214 ILE A O 1
ATOM 1635 N N . VAL A 1 215 ? 21.523 51.045 27.174 1.00 11.68 215 VAL A N 1
ATOM 1636 C CA . VAL A 1 215 ? 21.992 51.692 28.394 1.00 9.81 215 VAL A CA 1
ATOM 1637 C C . VAL A 1 215 ? 21.198 52.960 28.670 1.00 11.80 215 VAL A C 1
ATOM 1638 O O . VAL A 1 215 ? 21.540 54.041 28.188 1.00 12.46 215 VAL A O 1
ATOM 1642 N N . GLY A 1 216 ? 20.137 52.810 29.452 1.00 9.71 216 GLY A N 1
ATOM 1643 C CA . GLY A 1 216 ? 19.319 53.940 29.848 1.00 9.79 216 GLY A CA 1
ATOM 1644 C C . GLY A 1 216 ? 19.401 54.205 31.343 1.00 10.46 216 GLY A C 1
ATOM 1645 O O . GLY A 1 216 ? 20.300 53.705 32.028 1.00 8.12 216 GLY A O 1
ATOM 1646 N N . ARG A 1 217 ? 18.451 54.978 31.862 1.00 9.26 217 ARG A N 1
ATOM 1647 C CA . ARG A 1 217 ? 18.438 55.331 33.284 1.00 7.11 217 ARG A CA 1
ATOM 1648 C C . ARG A 1 217 ? 18.532 54.111 34.210 1.00 7.94 217 ARG A C 1
ATOM 1649 O O . ARG A 1 217 ? 19.282 54.140 35.182 1.00 7.76 217 ARG A O 1
ATOM 1657 N N . ASP A 1 218 ? 17.783 53.046 33.922 1.00 9.20 218 ASP A N 1
ATOM 1658 C CA . ASP A 1 218 ? 17.793 51.896 34.817 1.00 9.57 218 ASP A CA 1
ATOM 1659 C C . ASP A 1 218 ? 19.159 51.204 34.874 1.00 6.65 218 ASP A C 1
ATOM 1660 O O . ASP A 1 218 ? 19.618 50.822 35.953 1.00 7.31 218 ASP A O 1
ATOM 1665 N N . VAL A 1 219 ? 19.802 51.053 33.718 1.00 7.32 219 VAL A N 1
ATOM 1666 C CA . VAL A 1 219 ? 21.128 50.427 33.685 1.00 5.40 219 VAL A CA 1
ATOM 1667 C C . VAL A 1 219 ? 22.128 51.315 34.410 1.00 8.19 219 VAL A C 1
ATOM 1668 O O . VAL A 1 219 ? 22.923 50.841 35.222 1.00 6.58 219 VAL A O 1
ATOM 1672 N N . ILE A 1 220 ? 22.069 52.609 34.120 1.00 6.33 220 ILE A N 1
ATOM 1673 C CA . ILE A 1 220 ? 22.981 53.575 34.717 1.00 4.80 220 ILE A CA 1
ATOM 1674 C C . ILE A 1 220 ? 22.825 53.613 36.236 1.00 5.97 220 ILE A C 1
ATOM 1675 O O . ILE A 1 220 ? 23.803 53.652 36.982 1.00 7.61 220 ILE A O 1
ATOM 1680 N N . GLU A 1 221 ? 21.581 53.576 36.704 1.00 6.42 221 GLU A N 1
ATOM 1681 C CA . GLU A 1 221 ? 21.323 53.618 38.141 1.00 6.35 221 GLU A CA 1
ATOM 1682 C C . GLU A 1 221 ? 21.794 52.346 38.833 1.00 6.50 221 GLU A C 1
ATOM 1683 O O . GLU A 1 221 ? 22.299 52.384 39.952 1.00 7.04 221 GLU A O 1
ATOM 1689 N N . ALA A 1 222 ? 21.627 51.223 38.155 1.00 6.23 222 ALA A N 1
ATOM 1690 C CA . ALA A 1 222 ? 22.108 49.953 38.677 1.00 6.03 222 ALA A CA 1
ATOM 1691 C C . ALA A 1 222 ? 23.639 49.903 38.748 1.00 6.99 222 ALA A C 1
ATOM 1692 O O . ALA A 1 222 ? 24.200 49.274 39.648 1.00 6.86 222 ALA A O 1
ATOM 1694 N N . LEU A 1 223 ? 24.302 50.561 37.803 1.00 5.45 223 LEU A N 1
ATOM 1695 C CA . LEU A 1 223 ? 25.756 50.647 37.819 1.00 4.45 223 LEU A CA 1
ATOM 1696 C C . LEU A 1 223 ? 26.198 51.375 39.089 1.00 6.17 223 LEU A C 1
ATOM 1697 O O . LEU A 1 223 ? 27.146 50.953 39.752 1.00 5.58 223 LEU A O 1
ATOM 1702 N N . GLY A 1 224 ? 25.511 52.458 39.434 1.00 6.11 224 GLY A N 1
ATOM 1703 C CA . GLY A 1 224 ? 25.558 52.948 40.800 1.00 7.47 224 GLY A CA 1
ATOM 1704 C C . GLY A 1 224 ? 26.563 54.036 41.121 1.00 7.79 224 GLY A C 1
ATOM 1705 O O . GLY A 1 224 ? 27.392 54.417 40.286 1.00 6.49 224 GLY A O 1
ATOM 1706 N N . PRO A 1 225 ? 26.493 54.546 42.354 1.00 6.99 225 PRO A N 1
ATOM 1707 C CA . PRO A 1 225 ? 27.221 55.765 42.729 1.00 6.11 225 PRO A CA 1
ATOM 1708 C C . PRO A 1 225 ? 28.727 55.621 42.776 1.00 10.04 225 PRO A C 1
ATOM 1709 O O . PRO A 1 225 ? 29.433 56.634 42.789 1.00 10.68 225 PRO A O 1
ATOM 1713 N N . GLU A 1 226 ? 29.208 54.385 42.822 1.00 8.96 226 GLU A N 1
ATOM 1714 C CA . GLU A 1 226 ? 30.640 54.142 42.757 1.00 8.47 226 GLU A CA 1
ATOM 1715 C C . GLU A 1 226 ? 30.994 53.255 41.576 1.00 10.98 226 GLU A C 1
ATOM 1716 O O . GLU A 1 226 ? 32.079 52.672 41.528 1.00 11.45 226 GLU A O 1
ATOM 1722 N N . GLY A 1 227 ? 30.074 53.152 40.624 1.00 7.27 227 GLY A N 1
ATOM 1723 C CA . GLY A 1 227 ? 30.337 52.434 39.402 1.00 7.43 227 GLY A CA 1
ATOM 1724 C C . GLY A 1 227 ? 30.859 53.362 38.334 1.00 5.80 227 GLY A C 1
ATOM 1725 O O . GLY A 1 227 ? 30.703 54.583 38.415 1.00 7.90 227 GLY A O 1
ATOM 1726 N N . MET A 1 228 ? 31.483 52.772 37.318 1.00 5.13 228 MET A N 1
ATOM 1727 C CA . MET A 1 228 ? 32.065 53.508 36.216 1.00 5.85 228 MET A CA 1
ATOM 1728 C C . MET A 1 228 ? 31.590 52.923 34.892 1.00 6.25 228 MET A C 1
ATOM 1729 O O . MET A 1 228 ? 31.633 51.707 34.690 1.00 6.24 228 MET A O 1
ATOM 1734 N N . LEU A 1 229 ? 31.139 53.792 33.994 1.00 6.14 229 LEU A N 1
ATOM 1735 C CA . LEU A 1 229 ? 30.729 53.394 32.659 1.00 5.57 229 LEU A CA 1
ATOM 1736 C C . LEU A 1 229 ? 31.836 53.723 31.663 1.00 7.30 229 LEU A C 1
ATOM 1737 O O . LEU A 1 229 ? 32.313 54.859 31.629 1.00 7.65 229 LEU A O 1
ATOM 1742 N N . ILE A 1 230 ? 32.265 52.735 30.876 1.00 4.74 230 ILE A N 1
ATOM 1743 C CA . ILE A 1 230 ? 33.273 52.979 29.850 1.00 5.54 230 ILE A CA 1
ATOM 1744 C C . ILE A 1 230 ? 32.670 52.691 28.493 1.00 6.39 230 ILE A C 1
ATOM 1745 O O . ILE A 1 230 ? 32.252 51.573 28.236 1.00 5.93 230 ILE A O 1
ATOM 1750 N N . ASN A 1 231 ? 32.598 53.699 27.630 1.00 5.57 231 ASN A N 1
ATOM 1751 C CA . ASN A 1 231 ? 32.040 53.488 26.311 1.00 5.99 231 ASN A CA 1
ATOM 1752 C C . ASN A 1 231 ? 33.036 53.660 25.180 1.00 8.37 231 ASN A C 1
ATOM 1753 O O . ASN A 1 231 ? 33.604 54.750 25.007 1.00 9.36 231 ASN A O 1
ATOM 1758 N N . ILE A 1 232 ? 33.237 52.580 24.420 1.00 9.10 232 ILE A N 1
ATOM 1759 C CA . ILE A 1 232 ? 34.106 52.602 23.229 1.00 8.60 232 ILE A CA 1
ATOM 1760 C C . ILE A 1 232 ? 33.373 52.107 21.974 1.00 10.65 232 ILE A C 1
ATOM 1761 O O . ILE A 1 232 ? 33.999 51.828 20.945 1.00 16.74 232 ILE A O 1
ATOM 1766 N N . SER A 1 233 ? 32.043 52.017 22.057 1.00 9.02 233 SER A N 1
ATOM 1767 C CA . SER A 1 233 ? 31.195 51.596 20.936 1.00 11.64 233 SER A CA 1
ATOM 1768 C C . SER A 1 233 ? 30.166 52.685 20.656 1.00 13.09 233 SER A C 1
ATOM 1769 O O . SER A 1 233 ? 30.212 53.716 21.286 1.00 16.14 233 SER A O 1
ATOM 1772 N N . ARG A 1 234 ? 29.223 52.454 19.751 1.00 15.79 234 ARG A N 1
ATOM 1773 C CA . ARG A 1 234 ? 28.413 53.565 19.228 1.00 15.08 234 ARG A CA 1
ATOM 1774 C C . ARG A 1 234 ? 27.667 54.405 20.273 1.00 17.36 234 ARG A C 1
ATOM 1775 O O . ARG A 1 234 ? 27.256 53.904 21.325 1.00 18.11 234 ARG A O 1
ATOM 1783 N N . ALA A 1 235 ? 27.492 55.687 19.969 1.00 16.51 235 ALA A N 1
ATOM 1784 C CA . ALA A 1 235 ? 26.849 56.612 20.892 1.00 16.20 235 ALA A CA 1
ATOM 1785 C C . ALA A 1 235 ? 25.369 56.298 21.089 1.00 16.95 235 ALA A C 1
ATOM 1786 O O . ALA A 1 235 ? 24.834 56.518 22.175 1.00 13.68 235 ALA A O 1
ATOM 1788 N N . SER A 1 236 ? 24.721 55.778 20.047 1.00 16.10 236 SER A N 1
ATOM 1789 C CA . SER A 1 236 ? 23.266 55.570 20.056 1.00 17.59 236 SER A CA 1
ATOM 1790 C C . SER A 1 236 ? 22.778 54.586 21.121 1.00 19.53 236 SER A C 1
ATOM 1791 O O . SER A 1 236 ? 21.593 54.561 21.466 1.00 23.09 236 SER A O 1
ATOM 1794 N N . ASN A 1 237 ? 23.688 53.777 21.646 1.00 17.95 237 ASN A N 1
ATOM 1795 C CA . ASN A 1 237 ? 23.298 52.777 22.629 1.00 20.94 237 ASN A CA 1
ATOM 1796 C C . ASN A 1 237 ? 23.308 53.270 24.066 1.00 16.90 237 ASN A C 1
ATOM 1797 O O . ASN A 1 237 ? 22.984 52.516 24.989 1.00 19.52 237 ASN A O 1
ATOM 1802 N N . ILE A 1 238 ? 23.659 54.539 24.253 1.00 15.53 238 ILE A N 1
ATOM 1803 C CA . ILE A 1 238 ? 23.561 55.170 25.567 1.00 11.42 238 ILE A CA 1
ATOM 1804 C C . ILE A 1 238 ? 22.647 56.396 25.525 1.00 13.70 238 ILE A C 1
ATOM 1805 O O . ILE A 1 238 ? 22.747 57.235 24.625 1.00 14.10 238 ILE A O 1
ATOM 1810 N N . ASP A 1 239 ? 21.745 56.475 26.500 1.00 11.41 239 ASP A N 1
ATOM 1811 C CA . ASP A 1 239 ? 20.904 57.653 26.679 1.00 11.96 239 ASP A CA 1
ATOM 1812 C C . ASP A 1 239 ? 21.767 58.739 27.329 1.00 9.84 239 ASP A C 1
ATOM 1813 O O . ASP A 1 239 ? 22.002 58.718 28.541 1.00 10.44 239 ASP A O 1
ATOM 1818 N N . GLU A 1 240 ? 22.248 59.685 26.529 1.00 12.82 240 GLU A N 1
ATOM 1819 C CA . GLU A 1 240 ? 23.141 60.730 27.040 1.00 11.60 240 GLU A CA 1
ATOM 1820 C C . GLU A 1 240 ? 22.488 61.682 28.040 1.00 9.47 240 GLU A C 1
ATOM 1821 O O . GLU A 1 240 ? 23.144 62.154 28.964 1.00 10.36 240 GLU A O 1
ATOM 1827 N N . GLU A 1 241 ? 21.201 61.972 27.855 1.00 11.78 241 GLU A N 1
ATOM 1828 C CA . GLU A 1 241 ? 20.485 62.792 28.828 1.00 11.80 241 GLU A CA 1
ATOM 1829 C C . GLU A 1 241 ? 20.397 62.102 30.184 1.00 9.38 241 GLU A C 1
ATOM 1830 O O . GLU A 1 241 ? 20.612 62.727 31.226 1.00 10.49 241 GLU A O 1
ATOM 1836 N N . ALA A 1 242 ? 20.112 60.801 30.163 1.00 11.85 242 ALA A N 1
ATOM 1837 C CA . ALA A 1 242 ? 20.080 60.020 31.394 1.00 8.18 242 ALA A CA 1
ATOM 1838 C C . ALA A 1 242 ? 21.478 59.928 32.003 1.00 8.12 242 ALA A C 1
ATOM 1839 O O . ALA A 1 242 ? 21.621 59.955 33.226 1.00 8.55 242 ALA A O 1
ATOM 1841 N N . LEU A 1 243 ? 22.493 59.810 31.144 1.00 9.44 243 LEU A N 1
ATOM 1842 C CA . LEU A 1 243 ? 23.870 59.669 31.605 1.00 10.85 243 LEU A CA 1
ATOM 1843 C C . LEU A 1 243 ? 24.345 60.956 32.274 1.00 7.11 243 LEU A C 1
ATOM 1844 O O . LEU A 1 243 ? 24.901 60.937 33.375 1.00 9.48 243 LEU A O 1
ATOM 1849 N N . ILE A 1 244 ? 24.079 62.090 31.627 1.00 9.15 244 ILE A N 1
ATOM 1850 C CA . ILE A 1 244 ? 24.494 63.369 32.173 1.00 9.92 244 ILE A CA 1
ATOM 1851 C C . ILE A 1 244 ? 23.810 63.668 33.510 1.00 9.18 244 ILE A C 1
ATOM 1852 O O . ILE A 1 244 ? 24.460 64.072 34.468 1.00 11.99 244 ILE A O 1
ATOM 1857 N N . ALA A 1 245 ? 22.499 63.441 33.581 1.00 10.75 245 ALA A N 1
ATOM 1858 C CA . ALA A 1 245 ? 21.773 63.675 34.821 1.00 10.31 245 ALA A CA 1
ATOM 1859 C C . ALA A 1 245 ? 22.284 62.795 35.961 1.00 9.39 245 ALA A C 1
ATOM 1860 O O . ALA A 1 245 ? 22.406 63.244 37.099 1.00 12.57 245 ALA A O 1
ATOM 1862 N N . ALA A 1 246 ? 22.584 61.539 35.648 1.00 9.48 246 ALA A N 1
ATOM 1863 C CA . ALA A 1 246 ? 23.061 60.616 36.673 1.00 8.66 246 ALA A CA 1
ATOM 1864 C C . ALA A 1 246 ? 24.459 60.991 37.173 1.00 10.40 246 ALA A C 1
ATOM 1865 O O . ALA A 1 246 ? 24.737 60.892 38.367 1.00 10.05 246 ALA A O 1
ATOM 1867 N N . LEU A 1 247 ? 25.329 61.419 36.267 1.00 10.18 247 LEU A N 1
ATOM 1868 C CA . LEU A 1 247 ? 26.659 61.875 36.672 1.00 11.16 247 LEU A CA 1
ATOM 1869 C C . LEU A 1 247 ? 26.577 63.136 37.523 1.00 13.81 247 LEU A C 1
ATOM 1870 O O . LEU A 1 247 ? 27.293 63.269 38.515 1.00 15.09 247 LEU A O 1
ATOM 1875 N N . ALA A 1 248 ? 25.689 64.050 37.136 1.00 11.31 248 ALA A N 1
ATOM 1876 C CA . ALA A 1 248 ? 25.488 65.282 37.891 1.00 14.22 248 ALA A CA 1
ATOM 1877 C C . ALA A 1 248 ? 24.961 65.011 39.301 1.00 13.94 248 ALA A C 1
ATOM 1878 O O . ALA A 1 248 ? 25.379 65.670 40.256 1.00 16.90 248 ALA A O 1
ATOM 1880 N N . ASP A 1 249 ? 24.056 64.038 39.416 1.00 11.29 249 ASP A N 1
ATOM 1881 C CA . ASP A 1 249 ? 23.369 63.702 40.668 1.00 12.54 249 ASP A CA 1
ATOM 1882 C C . ASP A 1 249 ? 24.187 62.835 41.613 1.00 12.87 249 ASP A C 1
ATOM 1883 O O . ASP A 1 249 ? 23.853 62.701 42.791 1.00 15.54 249 ASP A O 1
ATOM 1888 N N . GLY A 1 250 ? 25.227 62.201 41.085 1.00 12.63 250 GLY A N 1
ATOM 1889 C CA . GLY A 1 250 ? 25.971 61.226 41.860 1.00 13.45 250 GLY A CA 1
ATOM 1890 C C . GLY A 1 250 ? 25.367 59.829 41.824 1.00 12.15 250 GLY A C 1
ATOM 1891 O O . GLY A 1 250 ? 25.839 58.935 42.519 1.00 12.24 250 GLY A O 1
ATOM 1892 N N . ARG A 1 251 ? 24.323 59.638 41.018 1.00 9.50 251 ARG A N 1
ATOM 1893 C CA . ARG A 1 251 ? 23.731 58.316 40.843 1.00 8.54 251 ARG A CA 1
ATOM 1894 C C . ARG A 1 251 ? 24.654 57.363 40.066 1.00 7.99 251 ARG A C 1
ATOM 1895 O O . ARG A 1 251 ? 24.552 56.142 40.203 1.00 8.52 251 ARG A O 1
ATOM 1903 N N . LEU A 1 252 ? 25.533 57.931 39.244 1.00 8.56 252 LEU A N 1
ATOM 1904 C CA . LEU A 1 252 ? 26.612 57.177 38.607 1.00 7.55 252 LEU A CA 1
ATOM 1905 C C . LEU A 1 252 ? 27.908 57.806 39.056 1.00 6.86 252 LEU A C 1
ATOM 1906 O O . LEU A 1 252 ? 28.039 59.032 39.057 1.00 9.43 252 LEU A O 1
ATOM 1911 N N . GLY A 1 253 ? 28.876 56.967 39.409 1.00 7.63 253 GLY A N 1
ATOM 1912 C CA . GLY A 1 253 ? 30.147 57.451 39.921 1.00 8.32 253 GLY A CA 1
ATOM 1913 C C . GLY A 1 253 ? 31.010 58.192 38.919 1.00 8.76 253 GLY A C 1
ATOM 1914 O O . GLY A 1 253 ? 31.520 59.276 39.225 1.00 9.77 253 GLY A O 1
ATOM 1915 N N . SER A 1 254 ? 31.192 57.613 37.736 1.00 6.83 254 SER A N 1
ATOM 1916 C CA . SER A 1 254 ? 32.062 58.210 36.732 1.00 7.52 254 SER A CA 1
ATOM 1917 C C . SER A 1 254 ? 31.845 57.572 35.371 1.00 5.61 254 SER A C 1
ATOM 1918 O O . SER A 1 254 ? 31.198 56.530 35.258 1.00 5.82 254 SER A O 1
ATOM 1921 N N . ALA A 1 255 ? 32.394 58.203 34.340 1.00 6.42 255 ALA A N 1
ATOM 1922 C CA . ALA A 1 255 ? 32.306 57.689 32.990 1.00 5.52 255 ALA A CA 1
ATOM 1923 C C . ALA A 1 255 ? 33.585 57.991 32.238 1.00 9.24 255 ALA A C 1
ATOM 1924 O O . ALA A 1 255 ? 34.254 58.992 32.500 1.00 9.98 255 ALA A O 1
ATOM 1926 N N . ALA A 1 256 ? 33.914 57.114 31.305 1.00 6.19 256 ALA A N 1
ATOM 1927 C CA . ALA A 1 256 ? 35.034 57.323 30.404 1.00 8.37 256 ALA A CA 1
ATOM 1928 C C . ALA A 1 256 ? 34.511 57.068 29.006 1.00 6.80 256 ALA A C 1
ATOM 1929 O O . ALA A 1 256 ? 34.047 55.977 28.702 1.00 5.72 256 ALA A O 1
ATOM 1931 N N . LEU A 1 257 ? 34.521 58.100 28.164 1.00 6.33 257 LEU A N 1
ATOM 1932 C CA . LEU A 1 257 ? 33.811 58.041 26.893 1.00 6.49 257 LEU A CA 1
ATOM 1933 C C . LEU A 1 257 ? 34.729 58.371 25.728 1.00 7.70 257 LEU A C 1
ATOM 1934 O O . LEU A 1 257 ? 35.442 59.376 25.775 1.00 8.64 257 LEU A O 1
ATOM 1939 N N . ASP A 1 258 ? 34.713 57.514 24.708 1.00 8.03 258 ASP A N 1
ATOM 1940 C CA . ASP A 1 258 ? 35.490 57.718 23.495 1.00 8.98 258 ASP A CA 1
ATOM 1941 C C . ASP A 1 258 ? 34.550 58.048 22.336 1.00 10.57 258 ASP A C 1
ATOM 1942 O O . ASP A 1 258 ? 34.999 58.337 21.243 1.00 13.49 258 ASP A O 1
ATOM 1947 N N . VAL A 1 259 ? 33.243 58.023 22.573 1.00 9.21 259 VAL A N 1
ATOM 1948 C CA . VAL A 1 259 ? 32.306 58.295 21.493 1.00 10.21 259 VAL A CA 1
ATOM 1949 C C . VAL A 1 259 ? 31.141 59.111 22.037 1.00 10.73 259 VAL A C 1
ATOM 1950 O O . VAL A 1 259 ? 30.756 58.959 23.202 1.00 12.41 259 VAL A O 1
ATOM 1954 N N . PHE A 1 260 ? 30.608 60.000 21.202 1.00 12.34 260 PHE A N 1
ATOM 1955 C CA . PHE A 1 260 ? 29.570 60.933 21.640 1.00 13.85 260 PHE A CA 1
ATOM 1956 C C . PHE A 1 260 ? 28.586 61.211 20.511 1.00 12.57 260 PHE A C 1
ATOM 1957 O O . PHE A 1 260 ? 28.961 61.210 19.342 1.00 15.41 260 PHE A O 1
ATOM 1965 N N . GLU A 1 261 ? 27.327 61.465 20.863 1.00 13.31 261 GLU A N 1
ATOM 1966 C CA . GLU A 1 261 ? 26.355 61.920 19.874 1.00 14.86 261 GLU A CA 1
ATOM 1967 C C . GLU A 1 261 ? 26.825 63.249 19.296 1.00 12.87 261 GLU A C 1
ATOM 1968 O O . GLU A 1 261 ? 27.230 64.147 20.038 1.00 13.88 261 GLU A O 1
ATOM 1974 N N . GLY A 1 262 ? 26.805 63.356 17.970 1.00 15.68 262 GLY A N 1
ATOM 1975 C CA . GLY A 1 262 ? 27.183 64.592 17.307 1.00 19.56 262 GLY A CA 1
ATOM 1976 C C . GLY A 1 262 ? 28.660 64.964 17.351 1.00 21.08 262 GLY A C 1
ATOM 1977 O O . GLY A 1 262 ? 29.021 66.104 17.054 1.00 18.17 262 GLY A O 1
ATOM 1978 N N . GLU A 1 263 ? 29.511 64.010 17.721 1.00 17.34 263 GLU A N 1
ATOM 1979 C CA . GLU A 1 263 ? 30.954 64.231 17.737 1.00 14.39 263 GLU A CA 1
ATOM 1980 C C . GLU A 1 263 ? 31.438 64.723 16.377 1.00 13.59 263 GLU A C 1
ATOM 1981 O O . GLU A 1 263 ? 30.882 64.348 15.343 1.00 17.37 263 GLU A O 1
ATOM 1987 N N . PRO A 1 264 ? 32.487 65.558 16.369 1.00 15.13 264 PRO A N 1
ATOM 1988 C CA . PRO A 1 264 ? 33.317 66.024 17.488 1.00 14.02 264 PRO A CA 1
ATOM 1989 C C . PRO A 1 264 ? 32.664 67.133 18.314 1.00 13.75 264 PRO A C 1
ATOM 1990 O O . PRO A 1 264 ? 33.249 67.583 19.302 1.00 17.13 264 PRO A O 1
ATOM 1994 N N . ASN A 1 265 ? 31.481 67.573 17.902 1.00 18.85 265 ASN A N 1
ATOM 1995 C CA . ASN A 1 265 ? 30.752 68.586 18.644 1.00 18.20 265 ASN A CA 1
ATOM 1996 C C . ASN A 1 265 ? 29.919 67.923 19.724 1.00 21.62 265 ASN A C 1
ATOM 1997 O O . ASN A 1 265 ? 28.686 67.920 19.658 1.00 19.09 265 ASN A O 1
ATOM 2002 N N . PHE A 1 266 ? 30.609 67.347 20.706 1.00 16.19 266 PHE A N 1
ATOM 2003 C CA . PHE A 1 266 ? 29.951 66.614 21.777 1.00 16.03 266 PHE A CA 1
ATOM 2004 C C . PHE A 1 266 ? 29.259 67.569 22.752 1.00 18.07 266 PHE A C 1
ATOM 2005 O O . PHE A 1 266 ? 29.596 68.752 22.818 1.00 20.32 266 PHE A O 1
ATOM 2013 N N . ASP A 1 267 ? 28.275 67.047 23.478 1.00 16.78 267 ASP A N 1
ATOM 2014 C CA . ASP A 1 267 ? 27.511 67.833 24.444 1.00 17.34 267 ASP A CA 1
ATOM 2015 C C . ASP A 1 267 ? 28.424 68.563 25.431 1.00 18.38 267 ASP A C 1
ATOM 2016 O O . ASP A 1 267 ? 29.184 67.934 26.163 1.00 18.14 267 ASP A O 1
ATOM 2021 N N . PRO A 1 268 ? 28.360 69.908 25.448 1.00 19.15 268 PRO A N 1
ATOM 2022 C CA . PRO A 1 268 ? 29.238 70.716 26.308 1.00 22.56 268 PRO A CA 1
ATOM 2023 C C . PRO A 1 268 ? 29.162 70.326 27.783 1.00 20.19 268 PRO A C 1
ATOM 2024 O O . PRO A 1 268 ? 30.128 70.512 28.521 1.00 22.09 268 PRO A O 1
ATOM 2028 N N . ARG A 1 269 ? 28.025 69.785 28.204 1.00 20.12 269 ARG A N 1
ATOM 2029 C CA . ARG A 1 269 ? 27.831 69.439 29.605 1.00 20.80 269 ARG A CA 1
ATOM 2030 C C . ARG A 1 269 ? 28.786 68.347 30.099 1.00 19.75 269 ARG A C 1
ATOM 2031 O O . ARG A 1 269 ? 29.071 68.261 31.296 1.00 19.54 269 ARG A O 1
ATOM 2039 N N . PHE A 1 270 ? 29.288 67.527 29.179 1.00 18.37 270 PHE A N 1
ATOM 2040 C CA . PHE A 1 270 ? 30.273 66.515 29.541 1.00 17.01 270 PHE A CA 1
ATOM 2041 C C . PHE A 1 270 ? 31.552 67.163 30.057 1.00 18.57 270 PHE A C 1
ATOM 2042 O O . PHE A 1 270 ? 32.299 66.561 30.827 1.00 21.55 270 PHE A O 1
ATOM 2050 N N . ARG A 1 271 ? 31.788 68.402 29.630 1.00 19.17 271 ARG A N 1
ATOM 2051 C CA . ARG A 1 271 ? 32.989 69.136 30.000 1.00 24.72 271 ARG A CA 1
ATOM 2052 C C . ARG A 1 271 ? 32.880 69.685 31.427 1.00 21.81 271 ARG A C 1
ATOM 2053 O O . ARG A 1 271 ? 33.890 69.870 32.109 1.00 21.41 271 ARG A O 1
ATOM 2061 N N . ASP A 1 272 ? 31.646 69.925 31.872 1.00 21.90 272 ASP A N 1
ATOM 2062 C CA . ASP A 1 272 ? 31.381 70.517 33.186 1.00 24.63 272 ASP A CA 1
ATOM 2063 C C . ASP A 1 272 ? 31.426 69.516 34.343 1.00 24.06 272 ASP A C 1
ATOM 2064 O O . ASP A 1 272 ? 31.556 69.901 35.505 1.00 28.34 272 ASP A O 1
ATOM 2069 N N . LEU A 1 273 ? 31.304 68.233 34.025 1.00 22.90 273 LEU A N 1
ATOM 2070 C CA . LEU A 1 273 ? 31.273 67.197 35.052 1.00 20.37 273 LEU A CA 1
ATOM 2071 C C . LEU A 1 273 ? 32.685 66.864 35.543 1.00 22.21 273 LEU A C 1
ATOM 2072 O O . LEU A 1 273 ? 33.626 66.850 34.754 1.00 26.54 273 LEU A O 1
ATOM 2077 N N . PRO A 1 274 ? 32.838 66.623 36.854 1.00 23.21 274 PRO A N 1
ATOM 2078 C CA . PRO A 1 274 ? 34.150 66.360 37.459 1.00 24.90 274 PRO A CA 1
ATOM 2079 C C . PRO A 1 274 ? 34.569 64.892 37.398 1.00 23.25 274 PRO A C 1
ATOM 2080 O O . PRO A 1 274 ? 35.681 64.557 37.822 1.00 26.57 274 PRO A O 1
ATOM 2084 N N . ASN A 1 275 ? 33.694 64.041 36.871 1.00 18.92 275 ASN A N 1
ATOM 2085 C CA . ASN A 1 275 ? 33.903 62.594 36.897 1.00 17.42 275 ASN A CA 1
ATOM 2086 C C . ASN A 1 275 ? 33.808 61.961 35.513 1.00 13.68 275 ASN A C 1
ATOM 2087 O O . ASN A 1 275 ? 33.308 60.839 35.360 1.00 12.28 275 ASN A O 1
ATOM 2092 N N . VAL A 1 276 ? 34.292 62.674 34.504 1.00 13.04 276 VAL A N 1
ATOM 2093 C CA . VAL A 1 276 ? 34.212 62.200 33.130 1.00 10.31 276 VAL A CA 1
ATOM 2094 C C . VAL A 1 276 ? 35.565 62.299 32.434 1.00 13.63 276 VAL A C 1
ATOM 2095 O O . VAL A 1 276 ? 36.175 63.372 32.385 1.00 12.14 276 VAL A O 1
ATOM 2099 N N . LEU A 1 277 ? 36.036 61.169 31.916 1.00 10.16 277 LEU A N 1
ATOM 2100 C CA . LEU A 1 277 ? 37.221 61.146 31.062 1.00 9.11 277 LEU A CA 1
ATOM 2101 C C . LEU A 1 277 ? 36.798 61.250 29.604 1.00 10.31 277 LEU A C 1
ATOM 2102 O O . LEU A 1 277 ? 36.063 60.397 29.103 1.00 10.26 277 LEU A O 1
ATOM 2107 N N . LEU A 1 278 ? 37.258 62.292 28.913 1.00 10.66 278 LEU A N 1
ATOM 2108 C CA . LEU A 1 278 ? 36.921 62.481 27.511 1.00 10.75 278 LEU A CA 1
ATOM 2109 C C . LEU A 1 278 ? 38.045 61.974 26.594 1.00 8.62 278 LEU A C 1
ATOM 2110 O O . LEU A 1 278 ? 39.213 62.272 26.839 1.00 11.98 278 LEU A O 1
ATOM 2115 N N . GLN A 1 279 ? 37.690 61.244 25.542 1.00 10.81 279 GLN A N 1
ATOM 2116 C CA . GLN A 1 279 ? 38.646 60.879 24.486 1.00 11.98 279 GLN A CA 1
ATOM 2117 C C . GLN A 1 279 ? 38.040 61.127 23.102 1.00 10.24 279 GLN A C 1
ATOM 2118 O O . GLN A 1 279 ? 36.848 60.888 22.887 1.00 10.42 279 GLN A O 1
ATOM 2124 N N . PRO A 1 280 ? 38.861 61.603 22.146 1.00 10.71 280 PRO A N 1
ATOM 2125 C CA . PRO A 1 280 ? 38.338 62.059 20.849 1.00 12.80 280 PRO A CA 1
ATOM 2126 C C . PRO A 1 280 ? 38.124 60.954 19.805 1.00 10.17 280 PRO A C 1
ATOM 2127 O O . PRO A 1 280 ? 38.657 61.029 18.691 1.00 11.39 280 PRO A O 1
ATOM 2131 N N . HIS A 1 281 ? 37.306 59.961 20.150 1.00 10.40 281 HIS A N 1
ATOM 2132 C CA . HIS A 1 281 ? 37.058 58.808 19.289 1.00 9.28 281 HIS A CA 1
ATOM 2133 C C . HIS A 1 281 ? 38.306 58.272 18.604 1.00 10.39 281 HIS A C 1
ATOM 2134 O O . HIS A 1 281 ? 38.390 58.208 17.374 1.00 11.87 281 HIS A O 1
ATOM 2141 N N . HIS A 1 282 ? 39.270 57.871 19.423 1.00 10.45 282 HIS A N 1
ATOM 2142 C CA . HIS A 1 282 ? 40.505 57.336 18.873 1.00 10.19 282 HIS A CA 1
ATOM 2143 C C . HIS A 1 282 ? 40.826 55.928 19.364 1.00 10.57 282 HIS A C 1
ATOM 2144 O O . HIS A 1 282 ? 41.993 55.528 19.350 1.00 10.35 282 HIS A O 1
ATOM 2151 N N . ALA A 1 283 ? 39.813 55.164 19.768 1.00 8.83 283 ALA A N 1
ATOM 2152 C CA . ALA A 1 283 ? 40.064 53.764 20.143 1.00 9.03 283 ALA A CA 1
ATOM 2153 C C . ALA A 1 283 ? 40.800 52.952 19.070 1.00 9.62 283 ALA A C 1
ATOM 2154 O O . ALA A 1 283 ? 41.636 52.104 19.395 1.00 8.44 283 ALA A O 1
ATOM 2156 N N . SER A 1 284 ? 40.519 53.214 17.797 1.00 8.32 284 SER A N 1
ATOM 2157 C CA . SER A 1 284 ? 41.223 52.519 16.721 1.00 9.12 284 SER A CA 1
ATOM 2158 C C . SER A 1 284 ? 42.394 53.348 16.184 1.00 7.03 284 SER A C 1
ATOM 2159 O O . SER A 1 284 ? 43.012 52.978 15.185 1.00 9.31 284 SER A O 1
ATOM 2162 N N . GLY A 1 285 ? 42.700 54.446 16.873 1.00 9.65 285 GLY A N 1
ATOM 2163 C CA . GLY A 1 285 ? 43.685 55.409 16.398 1.00 10.19 285 GLY A CA 1
ATOM 2164 C C . GLY A 1 285 ? 45.159 55.073 16.609 1.00 7.08 285 GLY A C 1
ATOM 2165 O O . GLY A 1 285 ? 45.867 55.804 17.298 1.00 9.08 285 GLY A O 1
ATOM 2166 N N . THR A 1 286 ? 45.631 53.984 16.020 1.00 6.89 286 THR A N 1
ATOM 2167 C CA . THR A 1 286 ? 47.067 53.726 16.034 1.00 8.96 286 THR A CA 1
ATOM 2168 C C . THR A 1 286 ? 47.588 53.668 14.608 1.00 9.74 286 THR A C 1
ATOM 2169 O O . THR A 1 286 ? 46.834 53.395 13.666 1.00 9.37 286 THR A O 1
ATOM 2173 N N . ILE A 1 287 ? 48.880 53.922 14.446 1.00 7.99 287 ILE A N 1
ATOM 2174 C CA . ILE A 1 287 ? 49.478 53.779 13.131 1.00 8.79 287 ILE A CA 1
ATOM 2175 C C . ILE A 1 287 ? 49.271 52.372 12.561 1.00 8.80 287 ILE A C 1
ATOM 2176 O O . ILE A 1 287 ? 48.873 52.223 11.402 1.00 9.73 287 ILE A O 1
ATOM 2181 N N . GLU A 1 288 ? 49.522 51.336 13.363 1.00 9.58 288 GLU A N 1
ATOM 2182 C CA . GLU A 1 288 ? 49.426 49.977 12.851 1.00 9.44 288 GLU A CA 1
ATOM 2183 C C . GLU A 1 288 ? 48.008 49.599 12.438 1.00 8.32 288 GLU A C 1
ATOM 2184 O O . GLU A 1 288 ? 47.805 48.988 11.389 1.00 10.54 288 GLU A O 1
ATOM 2190 N N . THR A 1 289 ? 47.026 49.966 13.256 1.00 9.84 289 THR A N 1
ATOM 2191 C CA . THR A 1 289 ? 45.649 49.640 12.925 1.00 9.24 289 THR A CA 1
ATOM 2192 C C . THR A 1 289 ? 45.184 50.381 11.671 1.00 9.47 289 THR A C 1
ATOM 2193 O O . THR A 1 289 ? 44.599 49.776 10.773 1.00 8.85 289 THR A O 1
ATOM 2197 N N . ARG A 1 290 ? 45.467 51.674 11.602 1.00 8.56 290 ARG A N 1
ATOM 2198 C CA . ARG A 1 290 ? 45.026 52.440 10.443 1.00 10.58 290 ARG A CA 1
ATOM 2199 C C . ARG A 1 290 ? 45.713 51.962 9.162 1.00 10.01 290 ARG A C 1
ATOM 2200 O O . ARG A 1 290 ? 45.071 51.852 8.116 1.00 9.83 290 ARG A O 1
ATOM 2208 N N . LYS A 1 291 ? 47.001 51.636 9.231 1.00 9.61 291 LYS A N 1
ATOM 2209 C CA . LYS A 1 291 ? 47.646 51.075 8.045 1.00 12.68 291 LYS A CA 1
ATOM 2210 C C . LYS A 1 291 ? 47.012 49.758 7.637 1.00 11.50 291 LYS A C 1
ATOM 2211 O O . LYS A 1 291 ? 46.809 49.493 6.458 1.00 10.86 291 LYS A O 1
ATOM 2217 N N . ALA A 1 292 ? 46.685 48.927 8.619 1.00 10.84 292 ALA A N 1
ATOM 2218 C CA . ALA A 1 292 ? 46.070 47.649 8.318 1.00 9.51 292 ALA A CA 1
ATOM 2219 C C . ALA A 1 292 ? 44.681 47.812 7.684 1.00 8.96 292 ALA A C 1
ATOM 2220 O O . ALA A 1 292 ? 44.328 47.055 6.775 1.00 11.69 292 ALA A O 1
ATOM 2222 N N . MET A 1 293 ? 43.911 48.791 8.161 1.00 10.23 293 MET A N 1
ATOM 2223 C CA . MET A 1 293 ? 42.588 49.0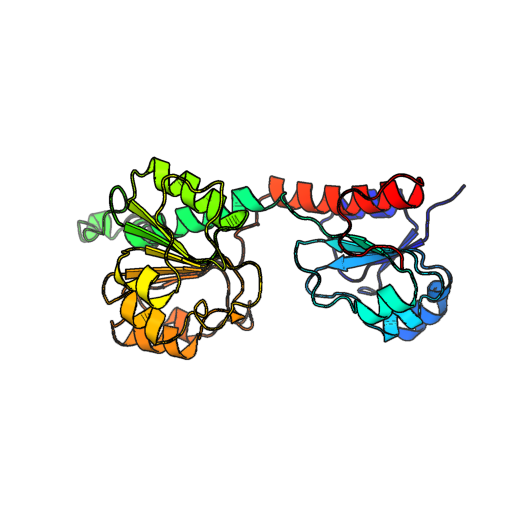80 7.596 1.00 10.23 293 MET A CA 1
ATOM 2224 C C . MET A 1 293 ? 42.700 49.529 6.140 1.00 10.65 293 MET A C 1
ATOM 2225 O O . MET A 1 293 ? 41.987 49.022 5.272 1.00 10.00 293 MET A O 1
ATOM 2230 N N . GLY A 1 294 ? 43.615 50.462 5.887 1.00 10.66 294 GLY A N 1
ATOM 2231 C CA . GLY A 1 294 ? 43.865 50.960 4.546 1.00 10.22 294 GLY A CA 1
ATOM 2232 C C . GLY A 1 294 ? 44.351 49.865 3.617 1.00 12.76 294 GLY A C 1
ATOM 2233 O O . GLY A 1 294 ? 43.921 49.779 2.468 1.00 12.12 294 GLY A O 1
ATOM 2234 N N . GLN A 1 295 ? 45.255 49.026 4.118 1.00 10.40 295 GLN A N 1
ATOM 2235 C CA . GLN A 1 295 ? 45.776 47.902 3.348 1.00 12.31 295 GLN A CA 1
ATOM 2236 C C . GLN A 1 295 ? 44.667 46.933 2.950 1.00 10.28 295 GLN A C 1
ATOM 2237 O O . GLN A 1 295 ? 44.657 46.403 1.836 1.00 12.69 295 GLN A O 1
ATOM 2243 N N . LEU A 1 296 ? 43.730 46.707 3.867 1.00 10.26 296 LEU A N 1
ATOM 2244 C CA . LEU A 1 296 ? 42.623 45.788 3.635 1.00 10.00 296 LEU A CA 1
ATOM 2245 C C . LEU A 1 296 ? 41.657 46.336 2.586 1.00 10.73 296 LEU A C 1
ATOM 2246 O O . LEU A 1 296 ? 41.190 45.600 1.713 1.00 12.63 296 LEU A O 1
ATOM 2251 N N . LEU A 1 297 ? 41.354 47.625 2.686 1.00 10.92 297 LEU A N 1
ATOM 2252 C CA . LEU A 1 297 ? 40.560 48.291 1.664 1.00 10.43 297 LEU A CA 1
ATOM 2253 C C . LEU A 1 297 ? 41.223 48.094 0.304 1.00 11.24 297 LEU A C 1
ATOM 2254 O O . LEU A 1 297 ? 40.587 47.664 -0.657 1.00 10.62 297 LEU A O 1
ATOM 2259 N N . ARG A 1 298 ? 42.514 48.386 0.231 1.00 11.85 298 ARG A N 1
ATOM 2260 C CA . ARG A 1 298 ? 43.202 48.263 -1.042 1.00 11.49 298 ARG A CA 1
ATOM 2261 C C . ARG A 1 298 ? 43.280 46.807 -1.509 1.00 12.98 298 ARG A C 1
ATOM 2262 O O . ARG A 1 298 ? 43.112 46.529 -2.698 1.00 12.93 298 ARG A O 1
ATOM 2270 N N . ASP A 1 299 ? 43.508 45.872 -0.587 1.00 12.12 299 ASP A N 1
ATOM 2271 C CA . ASP A 1 299 ? 43.610 44.468 -0.984 1.00 14.20 299 ASP A CA 1
ATOM 2272 C C . ASP A 1 299 ? 42.300 43.919 -1.555 1.00 13.68 299 ASP A C 1
ATOM 2273 O O . ASP A 1 299 ? 42.314 43.079 -2.449 1.00 16.04 299 ASP A O 1
ATOM 2278 N N . ASN A 1 300 ? 41.169 44.405 -1.047 1.00 11.53 300 ASN A N 1
ATOM 2279 C CA . ASN A 1 300 ? 39.878 44.026 -1.605 1.00 11.92 300 ASN A CA 1
ATOM 2280 C C . ASN A 1 300 ? 39.718 44.529 -3.029 1.00 10.47 300 ASN A C 1
ATOM 2281 O O . ASN A 1 300 ? 39.259 43.791 -3.899 1.00 12.43 300 ASN A O 1
ATOM 2286 N N . LEU A 1 301 ? 40.099 45.784 -3.260 1.00 11.50 301 LEU A N 1
ATOM 2287 C CA . LEU A 1 301 ? 40.019 46.349 -4.601 1.00 10.78 301 LEU A CA 1
ATOM 2288 C C . LEU A 1 301 ? 40.943 45.595 -5.562 1.00 14.90 301 LEU A C 1
ATOM 2289 O O . LEU A 1 301 ? 40.546 45.246 -6.680 1.00 14.47 301 LEU A O 1
ATOM 2294 N N . THR A 1 302 ? 42.161 45.324 -5.107 1.00 12.92 302 THR A N 1
ATOM 2295 C CA . THR A 1 302 ? 43.148 44.622 -5.919 1.00 15.52 302 THR A CA 1
ATOM 2296 C C . THR A 1 302 ? 42.637 43.236 -6.287 1.00 15.23 302 THR A C 1
ATOM 2297 O O . THR A 1 302 ? 42.691 42.826 -7.453 1.00 16.54 302 THR A O 1
ATOM 2301 N N . ALA A 1 303 ? 42.124 42.527 -5.289 1.00 14.73 303 ALA A N 1
ATOM 2302 C CA . ALA A 1 303 ? 41.590 41.193 -5.501 1.00 15.74 303 ALA A CA 1
ATOM 2303 C C . ALA A 1 303 ? 40.432 41.213 -6.493 1.00 16.28 303 ALA A C 1
ATOM 2304 O O . ALA A 1 303 ? 40.366 40.387 -7.400 1.00 16.29 303 ALA A O 1
ATOM 2306 N N . HIS A 1 304 ? 39.526 42.169 -6.336 1.00 13.03 304 HIS A N 1
ATOM 2307 C CA . HIS A 1 304 ? 38.372 42.250 -7.224 1.00 13.31 304 HIS A CA 1
ATOM 2308 C C . HIS A 1 304 ? 38.767 42.377 -8.694 1.00 14.42 304 HIS A C 1
ATOM 2309 O O . HIS A 1 304 ? 38.279 41.627 -9.540 1.00 17.12 304 HIS A O 1
ATOM 2316 N N . PHE A 1 305 ? 39.647 43.325 -8.992 1.00 14.38 305 PHE A N 1
ATOM 2317 C CA . PHE A 1 305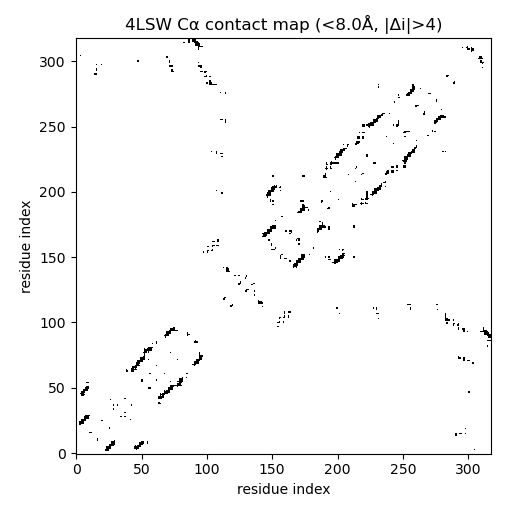 ? 39.986 43.603 -10.381 1.00 14.74 305 PHE A CA 1
ATOM 2318 C C . PHE A 1 305 ? 40.903 42.537 -10.968 1.00 19.28 305 PHE A C 1
ATOM 2319 O O . PHE A 1 305 ? 41.029 42.429 -12.185 1.00 21.30 305 PHE A O 1
ATOM 2327 N N . ALA A 1 306 ? 41.519 41.740 -10.099 1.00 18.12 306 ALA A N 1
ATOM 2328 C CA . ALA A 1 306 ? 42.372 40.637 -10.545 1.00 19.43 306 ALA A CA 1
ATOM 2329 C C . ALA A 1 306 ? 41.565 39.379 -10.856 1.00 19.44 306 ALA A C 1
ATOM 2330 O O . ALA A 1 306 ? 42.078 38.439 -11.467 1.00 23.82 306 ALA A O 1
ATOM 2332 N N . GLY A 1 307 ? 40.304 39.363 -10.435 1.00 20.74 307 GLY A N 1
ATOM 2333 C CA . GLY A 1 307 ? 39.450 38.202 -10.619 1.00 21.91 307 GLY A CA 1
ATOM 2334 C C . GLY A 1 307 ? 39.625 37.186 -9.503 1.00 24.25 307 GLY A C 1
ATOM 2335 O O . GLY A 1 307 ? 39.282 36.009 -9.656 1.00 26.89 307 GLY A O 1
ATOM 2336 N N . SER A 1 308 ? 40.155 37.645 -8.374 1.00 20.35 308 SER A N 1
ATOM 2337 C CA . SER A 1 308 ? 40.371 36.789 -7.213 1.00 22.52 308 SER A CA 1
ATOM 2338 C C . SER A 1 308 ? 39.252 36.998 -6.196 1.00 22.93 308 SER A C 1
ATOM 2339 O O . SER A 1 308 ? 38.511 37.976 -6.292 1.00 21.87 308 SER A O 1
ATOM 2342 N N . PRO A 1 309 ? 39.117 36.079 -5.223 1.00 22.50 309 PRO A N 1
ATOM 2343 C CA . PRO A 1 309 ? 38.035 36.261 -4.251 1.00 22.41 309 PRO A CA 1
ATOM 2344 C C . PRO A 1 309 ? 38.237 37.515 -3.415 1.00 18.64 309 PRO A C 1
ATOM 2345 O O . PRO A 1 309 ? 39.376 37.875 -3.117 1.00 21.11 309 PRO A O 1
ATOM 2349 N N . LEU A 1 310 ? 37.141 38.163 -3.040 1.00 20.71 310 LEU A N 1
ATOM 2350 C CA . LEU A 1 310 ? 37.192 39.290 -2.116 1.00 18.53 310 LEU A CA 1
ATOM 2351 C C . LEU A 1 310 ? 37.653 38.808 -0.741 1.00 21.16 310 LEU A C 1
ATOM 2352 O O . LEU A 1 310 ? 37.315 37.695 -0.326 1.00 22.61 310 LEU A O 1
ATOM 2357 N N . LEU A 1 311 ? 38.421 39.636 -0.036 1.00 17.80 311 LEU A N 1
ATOM 2358 C CA . LEU A 1 311 ? 38.944 39.245 1.271 1.00 13.70 311 LEU A CA 1
ATOM 2359 C C . LEU A 1 311 ? 37.871 39.308 2.348 1.00 19.78 311 LEU A C 1
ATOM 2360 O O . LEU A 1 311 ? 37.676 38.353 3.106 1.00 19.67 311 LEU A O 1
ATOM 2365 N N . THR A 1 312 ? 37.180 40.444 2.412 1.00 17.04 312 THR A N 1
ATOM 2366 C CA . THR A 1 312 ? 36.209 40.693 3.469 1.00 16.70 312 THR A CA 1
ATOM 2367 C C . THR A 1 312 ? 34.864 41.215 2.949 1.00 13.37 312 THR A C 1
ATOM 2368 O O . THR A 1 312 ? 34.470 42.346 3.246 1.00 12.58 312 THR A O 1
ATOM 2372 N N . PRO A 1 313 ? 34.141 40.381 2.183 1.00 13.04 313 PRO A N 1
ATOM 2373 C CA . PRO A 1 313 ? 32.834 40.821 1.686 1.00 12.24 313 PRO A CA 1
ATOM 2374 C C . PRO A 1 313 ? 31.775 40.885 2.775 1.00 16.44 313 PRO A C 1
ATOM 2375 O O . PRO A 1 313 ? 31.821 40.111 3.740 1.00 17.64 313 PRO A O 1
ATOM 2379 N N . VAL A 1 314 ? 30.824 41.801 2.619 1.00 13.46 314 VAL A N 1
ATOM 2380 C CA . VAL A 1 314 ? 29.675 41.862 3.518 1.00 12.70 314 VAL A CA 1
ATOM 2381 C C . VAL A 1 314 ? 28.364 41.739 2.755 1.00 14.40 314 VAL A C 1
ATOM 2382 O O . VAL A 1 314 ? 27.312 41.512 3.350 1.00 16.83 314 VAL A O 1
ATOM 2386 N N . VAL A 1 315 ? 28.429 41.910 1.438 1.00 13.01 315 VAL A N 1
ATOM 2387 C CA . VAL A 1 315 ? 27.259 41.713 0.588 1.00 13.40 315 VAL A CA 1
ATOM 2388 C C . VAL A 1 315 ? 27.664 40.876 -0.608 1.00 13.83 315 VAL A C 1
ATOM 2389 O O . VAL A 1 315 ? 28.639 41.197 -1.293 1.00 15.73 315 VAL A O 1
ATOM 2393 N N . LEU A 1 316 ? 26.915 39.801 -0.846 1.00 15.74 316 LEU A N 1
ATOM 2394 C CA . LEU A 1 316 ? 27.165 38.913 -1.976 1.00 20.14 316 LEU A CA 1
ATOM 2395 C C . LEU A 1 316 ? 26.597 39.484 -3.266 1.00 16.32 316 LEU A C 1
ATOM 2396 O O . LEU A 1 316 ? 25.785 40.415 -3.241 1.00 17.65 316 LEU A O 1
ATOM 2401 N N . GLU A 1 317 ? 27.007 38.900 -4.389 1.00 17.84 317 GLU A N 1
ATOM 2402 C CA . GLU A 1 317 ? 26.462 39.280 -5.680 1.00 19.25 317 GLU A CA 1
ATOM 2403 C C . GLU A 1 317 ? 25.111 38.609 -5.863 1.00 19.19 317 GLU A C 1
ATOM 2404 O O . GLU A 1 317 ? 25.041 37.388 -6.026 1.00 22.32 317 GLU A O 1
ATOM 2410 N N . HIS A 1 318 ? 24.042 39.400 -5.843 1.00 15.85 318 HIS A N 1
ATOM 2411 C CA . HIS A 1 318 ? 22.696 38.857 -5.971 1.00 20.51 318 HIS A CA 1
ATOM 2412 C C . HIS A 1 318 ? 22.145 38.988 -7.387 1.00 27.67 318 HIS A C 1
ATOM 2413 O O . HIS A 1 318 ? 21.777 37.988 -8.008 1.00 26.39 318 HIS A O 1
#

CATH classification: 3.40.50.720 (+1 more: 3.40.50.720)

B-factor: mean 15.43, std 7.78, range [3.64, 48.08]